Protein AF-A0A931XLV6-F1 (afdb_monomer)

Solvent-accessible surface area (backbone atoms only — not comparable to full-atom values): 16604 Å² total; per-residue (Å²): 135,82,82,56,75,66,56,58,51,46,54,52,47,52,53,34,36,77,68,68,76,43,51,72,67,56,51,44,59,81,35,62,89,50,27,84,67,47,49,64,52,50,54,52,61,70,66,61,71,79,78,89,77,72,76,57,68,69,59,52,51,53,50,50,51,56,52,54,46,62,72,68,65,62,75,71,79,83,81,68,81,83,74,81,75,63,81,85,74,69,66,95,71,78,82,64,82,80,68,51,71,69,56,51,50,53,50,50,50,52,47,54,44,60,71,60,50,54,54,58,57,55,12,69,73,40,47,66,90,41,84,43,24,61,56,36,53,52,55,51,52,50,56,47,68,69,34,86,46,40,50,48,31,17,52,49,23,48,52,49,20,54,52,22,49,55,42,24,54,50,18,58,77,66,72,32,46,68,30,20,16,52,19,23,45,49,19,36,48,24,48,52,52,17,50,56,22,42,54,50,15,52,76,69,71,46,87,47,67,70,54,48,56,48,48,47,56,46,40,63,62,46,49,59,54,48,52,56,46,48,78,70,40,49,84,79,14,35,62,32,36,49,52,23,48,52,48,44,52,58,48,42,53,53,50,50,50,52,54,51,52,51,53,51,52,56,55,57,69,72,64,67,77,89,79,84,77,86,87,76,85,86,87,78,90,79,88,79,136

Nearest PDB structures (foldseek):
  4tx5-assembly1_A  TM=2.238E-01  e=4.167E+00  Homo sapiens
  4tx5-assembly1_B  TM=2.198E-01  e=5.542E+00  Homo sapiens
  1few-assembly1_A  TM=2.293E-01  e=7.372E+00  Homo sapiens

Foldseek 3Di:
DDDDPLVVLLVVLLVCCVVVVDPNVVSLVVCVVCNVVSVVSNVVSNPDDPPPDDPDPVVVVVVVVVVVCVVVPPPPDPPPDPPPDDPVVPPDPPPDPPPDPVNVVVVVVVVVCVVVVVLQVVLLPDFPPDPSVVVVVVVLVVCLVPQPALLSNLVSLLVLLLSLLVSLVVCLVVVNLLSNLVSLLSSLVSLVSSVVSLVVCVVVVHPCPVSLVSLLVSLVVSLVSLVVSCVSHDPNNNVSSVSSNVSSVVSNVVSVVVVVVVVVVVVVVVPDDPPDDDDDDDDDDDDDD

Mean predicted aligned error: 19.1 Å

pLDDT: mean 76.73, std 17.19, range [38.97, 95.56]

Secondary structure (DSSP, 8-state):
-PPPHHHHHHHHHHHHHHTTSS-HHHHHHHTTTTHHHHHHHHHHHHH------PPPHHHHHHHHHHHHHHHTT------S------GGG-SSSTTS----HHHHHHHHHHHHHHHTSHHHHHHHHPPTTSTTHHHHHHHHHHHHHH--SHHHHHHHHHHHHHHHHHHHHHHHHTT-HHHHHHHHHHHHHHHHHHHHHHHHHHHTT---HHHHHHHHHHHHHHHHHHHHHHHH--HHHHHHHHHHHHHHHHHHHHHHHHHHHHHHHHHHHTT------------------

Radius of gyration: 30.46 Å; Cα contacts (8 Å, |Δi|>4): 208; chains: 1; bounding box: 61×69×124 Å

Structure (mmCIF, N/CA/C/O backbone):
data_AF-A0A931XLV6-F1
#
_entry.id   AF-A0A931XLV6-F1
#
loop_
_atom_site.group_PDB
_atom_site.id
_atom_site.type_symbol
_atom_site.label_atom_id
_atom_site.label_alt_id
_atom_site.label_comp_id
_atom_site.label_asym_id
_atom_site.label_entity_id
_atom_site.label_seq_id
_atom_site.pdbx_PDB_ins_code
_atom_site.Cartn_x
_atom_site.Cartn_y
_atom_site.Cartn_z
_atom_site.occupancy
_atom_site.B_iso_or_equiv
_atom_site.auth_seq_id
_atom_site.auth_comp_id
_atom_site.auth_asym_id
_atom_site.auth_atom_id
_atom_site.pdbx_PDB_model_num
ATOM 1 N N . MET A 1 1 ? -20.447 -7.575 -16.177 1.00 41.75 1 MET A N 1
ATOM 2 C CA . MET A 1 1 ? -20.203 -8.170 -17.508 1.00 41.75 1 MET A CA 1
ATOM 3 C C . MET A 1 1 ? -18.787 -8.722 -17.502 1.00 41.75 1 MET A C 1
ATOM 5 O O . MET A 1 1 ? -17.871 -7.953 -17.240 1.00 41.75 1 MET A O 1
ATOM 9 N N . GLY A 1 2 ? -18.614 -10.039 -17.637 1.00 57.88 2 GLY A N 1
ATOM 10 C CA . GLY A 1 2 ? -17.284 -10.659 -17.719 1.00 57.88 2 GLY A CA 1
ATOM 11 C C . GLY A 1 2 ? -16.648 -10.388 -19.082 1.00 57.88 2 GLY A C 1
ATOM 12 O O . GLY A 1 2 ? -17.379 -10.249 -20.061 1.00 57.88 2 GLY A O 1
ATOM 13 N N . ARG A 1 3 ? -15.314 -10.277 -19.142 1.00 68.94 3 ARG A N 1
ATOM 14 C CA . ARG A 1 3 ? -14.599 -10.225 -20.428 1.00 68.94 3 ARG A CA 1
ATOM 15 C C . ARG A 1 3 ? -14.773 -11.546 -21.163 1.00 68.94 3 ARG A C 1
ATOM 17 O O . ARG A 1 3 ? -14.779 -12.600 -20.523 1.00 68.94 3 ARG A O 1
ATOM 24 N N . SER A 1 4 ? -14.894 -11.477 -22.485 1.00 81.06 4 SER A N 1
ATOM 25 C CA . SER A 1 4 ? -14.901 -12.679 -23.309 1.00 81.06 4 SER A CA 1
ATOM 26 C C . SER A 1 4 ? -13.512 -13.333 -23.254 1.00 81.06 4 SER A C 1
ATOM 28 O O . SER A 1 4 ? -12.509 -12.613 -23.188 1.00 81.06 4 SER A O 1
ATOM 30 N N . PRO A 1 5 ? -13.404 -14.673 -23.288 1.00 85.94 5 PRO A N 1
ATOM 31 C CA . PRO A 1 5 ? -12.116 -15.364 -23.360 1.00 85.94 5 PRO A CA 1
ATOM 32 C C . PRO A 1 5 ? -11.203 -14.845 -24.486 1.00 85.94 5 PRO A C 1
ATOM 34 O O . PRO A 1 5 ? -9.987 -14.783 -24.312 1.00 85.94 5 PRO A O 1
ATOM 37 N N . ILE A 1 6 ? -11.787 -14.398 -25.606 1.00 87.88 6 ILE A N 1
ATOM 38 C CA . ILE A 1 6 ? -11.048 -13.846 -26.750 1.00 87.88 6 ILE A CA 1
ATOM 39 C C . ILE A 1 6 ? -10.373 -12.500 -26.437 1.00 87.88 6 ILE A C 1
ATOM 41 O O . ILE A 1 6 ? -9.271 -12.245 -26.918 1.00 87.88 6 ILE A O 1
ATOM 45 N N . ASP A 1 7 ? -10.982 -11.668 -25.584 1.00 86.25 7 ASP A N 1
ATOM 46 C CA . ASP A 1 7 ? -10.454 -10.345 -25.221 1.00 86.25 7 ASP A CA 1
ATOM 47 C C . ASP A 1 7 ? -9.181 -10.483 -24.378 1.00 86.25 7 ASP A C 1
ATOM 49 O O . ASP A 1 7 ? -8.206 -9.759 -24.570 1.00 86.25 7 ASP A O 1
ATOM 53 N N . VAL A 1 8 ? -9.175 -11.459 -23.463 1.00 87.88 8 VAL A N 1
ATOM 54 C CA . VAL A 1 8 ? -8.019 -11.762 -22.606 1.00 87.88 8 VAL A CA 1
ATOM 55 C C . VAL A 1 8 ? -6.845 -12.271 -23.447 1.00 87.88 8 VAL A C 1
ATOM 57 O O . VAL A 1 8 ? -5.710 -11.836 -23.252 1.00 87.88 8 VAL A O 1
ATOM 60 N N . LEU A 1 9 ? -7.122 -13.148 -24.418 1.00 91.00 9 LEU A N 1
ATOM 61 C CA . LEU A 1 9 ? -6.115 -13.660 -25.350 1.00 91.00 9 LEU A CA 1
ATOM 62 C C . LEU A 1 9 ? -5.554 -12.555 -26.255 1.00 91.00 9 LEU A C 1
ATOM 64 O O . LEU A 1 9 ? -4.342 -12.489 -26.471 1.00 91.00 9 LEU A O 1
ATOM 68 N N . LEU A 1 10 ? -6.412 -11.660 -26.753 1.00 92.81 10 LEU A N 1
ATOM 69 C CA . LEU A 1 10 ? -6.003 -10.517 -27.566 1.00 92.81 10 LEU A CA 1
ATOM 70 C C . LEU A 1 10 ? -5.067 -9.576 -26.797 1.00 92.81 10 LEU A C 1
ATOM 72 O O . LEU A 1 10 ? -4.002 -9.232 -27.316 1.00 92.81 10 LEU A O 1
ATOM 76 N N . ASP A 1 11 ? -5.430 -9.198 -25.568 1.00 90.06 11 ASP A N 1
ATOM 77 C CA . ASP A 1 11 ? -4.617 -8.326 -24.710 1.00 90.06 11 ASP A CA 1
ATOM 78 C C . ASP A 1 11 ? -3.217 -8.921 -24.483 1.00 90.06 11 ASP A C 1
ATOM 80 O O . ASP A 1 11 ? -2.200 -8.233 -24.635 1.00 90.06 11 ASP A O 1
ATOM 84 N N . GLN A 1 12 ? -3.154 -10.221 -24.182 1.00 90.75 12 GLN A N 1
ATOM 85 C CA . GLN A 1 12 ? -1.899 -10.929 -23.947 1.00 90.75 12 GLN A CA 1
ATOM 86 C C . GLN A 1 12 ? -1.039 -11.009 -25.220 1.00 90.75 12 GLN A C 1
ATOM 88 O O . GLN A 1 12 ? 0.146 -10.664 -25.185 1.00 90.75 12 GLN A O 1
ATOM 93 N N . CYS A 1 13 ? -1.637 -11.361 -26.366 1.00 93.50 13 CYS A N 1
ATOM 94 C CA . CYS A 1 13 ? -0.954 -11.374 -27.661 1.00 93.50 13 CYS A CA 1
ATOM 95 C C . CYS A 1 13 ? -0.363 -10.006 -28.026 1.00 93.50 13 CYS A C 1
ATOM 97 O O . CYS A 1 13 ? 0.788 -9.918 -28.457 1.00 93.50 13 CYS A O 1
ATOM 99 N N . VAL A 1 14 ? -1.131 -8.926 -27.857 1.00 92.31 14 VAL A N 1
ATOM 100 C CA . VAL A 1 14 ? -0.681 -7.564 -28.176 1.00 92.31 14 VAL A CA 1
ATOM 101 C C . VAL A 1 14 ? 0.477 -7.146 -27.270 1.00 92.31 14 VAL A C 1
ATOM 103 O O . VAL A 1 14 ? 1.456 -6.576 -27.760 1.00 92.31 14 VAL A O 1
ATOM 106 N N . ALA A 1 15 ? 0.392 -7.439 -25.969 1.00 88.94 15 ALA A N 1
ATOM 107 C CA . ALA A 1 15 ? 1.438 -7.110 -25.007 1.00 88.94 15 ALA A CA 1
ATOM 108 C C . ALA A 1 15 ? 2.755 -7.839 -25.312 1.00 88.94 15 ALA A C 1
ATOM 110 O O . ALA A 1 15 ? 3.818 -7.217 -25.304 1.00 88.94 15 ALA A O 1
ATOM 111 N N . ASP A 1 16 ? 2.697 -9.134 -25.622 1.00 91.31 16 ASP A N 1
ATOM 112 C CA . ASP A 1 16 ? 3.885 -9.932 -25.931 1.00 91.31 16 ASP A CA 1
ATOM 113 C C . ASP A 1 16 ? 4.541 -9.535 -27.255 1.00 91.31 16 ASP A C 1
ATOM 115 O O . ASP A 1 16 ? 5.771 -9.482 -27.333 1.00 91.31 16 ASP A O 1
ATOM 119 N N . VAL A 1 17 ? 3.742 -9.218 -28.281 1.00 92.19 17 VAL A N 1
ATOM 120 C CA . VAL A 1 17 ? 4.261 -8.758 -29.576 1.00 92.19 17 VAL A CA 1
ATOM 121 C C . VAL A 1 17 ? 4.912 -7.383 -29.450 1.00 92.19 17 VAL A C 1
ATOM 123 O O . VAL A 1 17 ? 6.020 -7.187 -29.945 1.00 92.19 17 VAL A O 1
ATOM 126 N N . LYS A 1 18 ? 4.284 -6.439 -28.737 1.00 85.81 18 LYS A N 1
ATOM 127 C CA . LYS A 1 18 ? 4.870 -5.107 -28.494 1.00 85.81 18 LYS A CA 1
ATOM 128 C C . LYS A 1 18 ? 6.137 -5.165 -27.639 1.00 85.81 18 LYS A C 1
ATOM 130 O O . LYS A 1 18 ? 7.021 -4.334 -27.820 1.00 85.81 18 LYS A O 1
ATOM 135 N N . ALA A 1 19 ? 6.237 -6.140 -26.738 1.00 87.56 19 ALA A N 1
ATOM 136 C CA . ALA A 1 19 ? 7.419 -6.366 -25.912 1.00 87.56 19 ALA A CA 1
ATOM 137 C C . ALA A 1 19 ? 8.512 -7.214 -26.594 1.00 87.56 19 ALA A C 1
ATOM 139 O O . ALA A 1 19 ? 9.535 -7.485 -25.971 1.00 87.56 19 ALA A O 1
ATOM 140 N N . GLY A 1 20 ? 8.300 -7.672 -27.835 1.00 89.31 20 GLY A N 1
ATOM 141 C CA . GLY A 1 20 ? 9.257 -8.509 -28.566 1.00 89.31 20 GLY A CA 1
ATOM 142 C C . GLY A 1 20 ? 9.415 -9.934 -28.021 1.00 89.31 20 GLY A C 1
ATOM 143 O O . GLY A 1 20 ? 10.332 -10.639 -28.430 1.00 89.31 20 GLY A O 1
ATOM 144 N N . ARG A 1 21 ? 8.533 -10.378 -27.115 1.00 93.19 21 ARG A N 1
ATOM 145 C CA . ARG A 1 21 ? 8.567 -11.729 -26.526 1.00 93.19 21 ARG A CA 1
ATOM 146 C C . ARG A 1 21 ? 8.061 -12.804 -27.484 1.00 93.19 21 ARG A C 1
ATOM 148 O O . ARG A 1 21 ? 8.449 -13.961 -27.361 1.00 93.19 21 ARG A O 1
ATOM 155 N N . ARG A 1 22 ? 7.189 -12.430 -28.425 1.00 92.44 22 ARG A N 1
ATOM 156 C CA . ARG A 1 22 ? 6.656 -13.317 -29.468 1.00 92.44 22 ARG A CA 1
ATOM 157 C C . ARG A 1 22 ? 6.301 -12.536 -30.726 1.00 92.44 22 ARG A C 1
ATOM 159 O O . ARG A 1 22 ? 6.106 -11.327 -30.690 1.00 92.44 22 ARG A O 1
ATOM 166 N N . THR A 1 23 ? 6.147 -13.236 -31.839 1.00 94.31 23 THR A N 1
ATOM 167 C CA . THR A 1 23 ? 5.606 -12.679 -33.084 1.00 94.31 23 THR A CA 1
ATOM 168 C C . THR A 1 23 ? 4.092 -12.881 -33.167 1.00 94.31 23 THR A C 1
ATOM 170 O O . THR A 1 23 ? 3.536 -13.807 -32.573 1.00 94.31 23 THR A O 1
ATOM 173 N N . ALA A 1 24 ? 3.404 -12.049 -33.955 1.00 90.75 24 ALA A N 1
ATOM 174 C CA . ALA A 1 24 ? 1.966 -12.215 -34.193 1.00 90.75 24 ALA A CA 1
ATOM 175 C C . ALA A 1 24 ? 1.637 -13.588 -34.813 1.00 90.75 24 ALA A C 1
ATOM 177 O O . ALA A 1 24 ? 0.617 -14.188 -34.487 1.00 90.75 24 ALA A O 1
ATOM 178 N N . ALA A 1 25 ? 2.529 -14.118 -35.658 1.00 91.25 25 ALA A N 1
ATOM 179 C CA . ALA A 1 25 ? 2.388 -15.446 -36.249 1.00 91.25 25 ALA A CA 1
ATOM 180 C C . ALA A 1 25 ? 2.478 -16.567 -35.201 1.00 91.25 25 ALA A C 1
ATOM 182 O O . ALA A 1 25 ? 1.683 -17.501 -35.261 1.00 91.25 25 ALA A O 1
ATOM 183 N N . GLN A 1 26 ? 3.389 -16.446 -34.228 1.00 92.12 26 GLN A N 1
ATOM 184 C CA . GLN A 1 26 ? 3.475 -17.375 -33.096 1.00 92.12 26 GLN A CA 1
ATOM 185 C C . GLN A 1 26 ? 2.205 -17.312 -32.239 1.00 92.12 26 GLN A C 1
ATOM 187 O O . GLN A 1 26 ? 1.640 -18.352 -31.930 1.00 92.12 26 GLN A O 1
ATOM 192 N N . CYS A 1 27 ? 1.666 -16.114 -31.970 1.00 92.06 27 CYS A N 1
ATOM 193 C CA . CYS A 1 27 ? 0.398 -15.988 -31.237 1.00 92.06 27 CYS A CA 1
ATOM 194 C C . CYS A 1 27 ? -0.769 -16.724 -31.898 1.00 92.06 27 CYS A C 1
ATOM 196 O O . CYS A 1 27 ? -1.543 -17.409 -31.239 1.00 92.06 27 CYS A O 1
ATOM 198 N N . LEU A 1 28 ? -0.869 -16.619 -33.221 1.00 93.12 28 LEU A N 1
ATOM 199 C CA . LEU A 1 28 ? -1.918 -17.278 -33.994 1.00 93.12 28 LEU A CA 1
ATOM 200 C C . LEU A 1 28 ? -1.674 -18.778 -34.208 1.00 93.12 28 LEU A C 1
ATOM 202 O O . LEU A 1 28 ? -2.587 -19.478 -34.649 1.00 93.12 28 LEU A O 1
ATOM 206 N N . ALA A 1 29 ? -0.451 -19.264 -33.993 1.00 92.38 29 ALA A N 1
ATOM 207 C CA . ALA A 1 29 ? -0.125 -20.686 -34.054 1.00 92.38 29 ALA A CA 1
ATOM 208 C C . ALA A 1 29 ? -0.477 -21.391 -32.736 1.00 92.38 29 ALA A C 1
ATOM 210 O O . ALA A 1 29 ? -1.055 -22.473 -32.773 1.00 92.38 29 ALA A O 1
ATOM 211 N N . ASP A 1 30 ? -0.207 -20.740 -31.602 1.00 90.31 30 ASP A N 1
ATOM 212 C CA . ASP A 1 30 ? -0.476 -21.278 -30.261 1.00 90.31 30 ASP A CA 1
ATOM 213 C C . ASP A 1 30 ? -1.979 -21.325 -29.924 1.00 90.31 30 ASP A C 1
ATOM 215 O O . ASP A 1 30 ? -2.405 -22.092 -29.065 1.00 90.31 30 ASP A O 1
ATOM 219 N N . HIS A 1 31 ? -2.789 -20.522 -30.622 1.00 89.94 31 HIS A N 1
ATOM 220 C CA . HIS A 1 31 ? -4.242 -20.420 -30.445 1.00 89.94 31 HIS A CA 1
ATOM 221 C C . HIS A 1 31 ? -4.975 -20.734 -31.757 1.00 89.94 31 HIS A C 1
ATOM 223 O O . HIS A 1 31 ? -5.644 -19.881 -32.347 1.00 89.94 31 HIS A O 1
ATOM 229 N N . ALA A 1 32 ? -4.782 -21.956 -32.265 1.00 86.44 32 ALA A N 1
ATOM 230 C CA . ALA A 1 32 ? -5.331 -22.396 -33.550 1.00 86.44 32 ALA A CA 1
ATOM 231 C C . ALA A 1 32 ? -6.873 -22.415 -33.579 1.00 86.44 32 A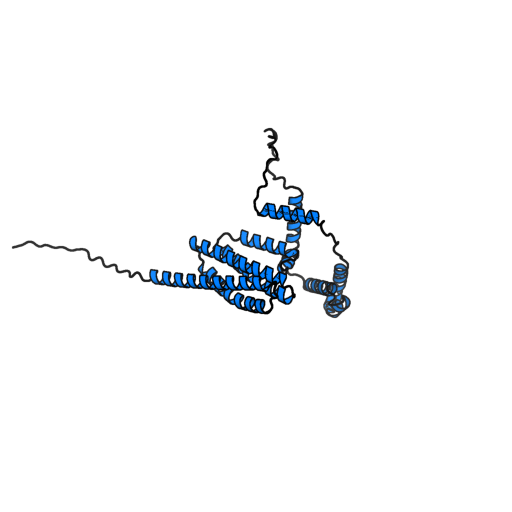LA A C 1
ATOM 233 O O . ALA A 1 32 ? -7.470 -22.128 -34.616 1.00 86.44 32 ALA A O 1
ATOM 234 N N . ASP A 1 33 ? -7.497 -22.704 -32.439 1.00 87.31 33 ASP A N 1
ATOM 235 C CA . ASP A 1 33 ? -8.942 -22.702 -32.195 1.00 87.31 33 ASP A CA 1
ATOM 236 C C . 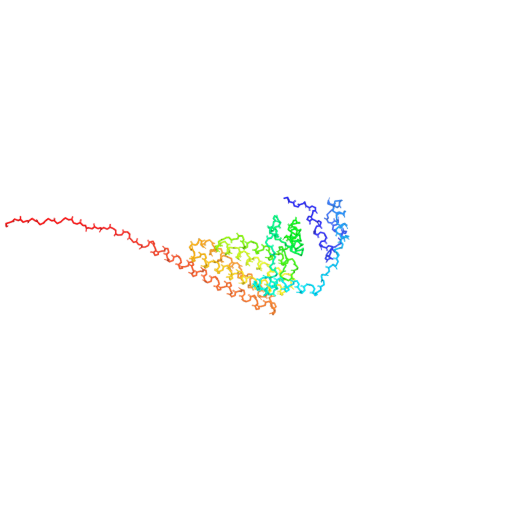ASP A 1 33 ? -9.554 -21.294 -32.262 1.00 87.31 33 ASP A C 1
ATOM 238 O O . ASP A 1 33 ? -10.623 -21.106 -32.838 1.00 87.31 33 ASP A O 1
ATOM 242 N N . ALA A 1 34 ? -8.841 -20.288 -31.754 1.00 89.06 34 ALA A N 1
ATOM 243 C CA . ALA A 1 34 ? -9.273 -18.890 -31.757 1.00 89.06 34 ALA A CA 1
ATOM 244 C C . ALA A 1 34 ? -8.778 -18.091 -32.978 1.00 89.06 34 ALA A C 1
ATOM 24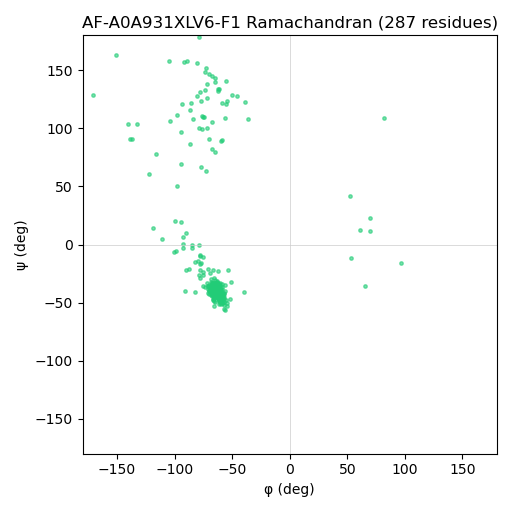6 O O . ALA A 1 34 ? -9.114 -16.918 -33.138 1.00 89.06 34 ALA A O 1
ATOM 247 N N . ARG A 1 35 ? -7.976 -18.695 -33.863 1.00 89.12 35 ARG A N 1
ATOM 248 C CA . ARG A 1 35 ? -7.234 -18.004 -34.933 1.00 89.12 35 ARG A CA 1
ATOM 249 C C . ARG A 1 35 ? -8.105 -17.167 -35.873 1.00 89.12 35 ARG A C 1
ATOM 251 O O . ARG A 1 35 ? -7.681 -16.086 -36.286 1.00 89.12 35 ARG A O 1
ATOM 258 N N . ALA A 1 36 ? -9.287 -17.670 -36.233 1.00 88.69 36 ALA A N 1
ATOM 259 C CA . ALA A 1 36 ? -10.194 -17.003 -37.170 1.00 88.69 36 ALA A CA 1
ATOM 260 C C . ALA A 1 36 ? -10.759 -15.688 -36.604 1.00 88.69 36 ALA A C 1
ATOM 262 O O . ALA A 1 36 ? -10.931 -14.723 -37.346 1.00 88.69 36 ALA A O 1
ATOM 263 N N . GLU A 1 37 ? -10.986 -15.640 -35.291 1.00 90.44 37 GLU A N 1
ATOM 264 C CA . GLU A 1 37 ? -11.524 -14.477 -34.581 1.00 90.44 37 GLU A CA 1
ATOM 265 C C . GLU A 1 37 ? -10.403 -13.556 -34.067 1.00 90.44 37 GLU A C 1
ATOM 267 O O . GLU A 1 37 ? -10.460 -12.335 -34.217 1.00 90.44 37 GLU A O 1
ATOM 272 N N . LEU A 1 38 ? -9.315 -14.138 -33.554 1.00 91.31 38 LEU A N 1
ATOM 273 C CA . LEU A 1 38 ? -8.161 -13.425 -33.005 1.00 91.31 38 LEU A CA 1
ATOM 274 C C . LEU A 1 38 ? -7.332 -12.712 -34.084 1.00 91.31 38 LEU A C 1
ATOM 276 O O . LEU A 1 38 ? -6.797 -11.631 -33.846 1.00 91.31 38 LEU A O 1
ATOM 280 N N . GLY A 1 39 ? -7.217 -13.298 -35.279 1.00 91.44 39 GLY A N 1
ATOM 281 C CA . GLY A 1 39 ? -6.389 -12.782 -36.374 1.00 91.44 39 GLY A CA 1
ATOM 282 C C . GLY A 1 39 ? -6.731 -11.348 -36.802 1.00 91.44 39 GLY A C 1
ATOM 283 O O . GLY A 1 39 ? -5.839 -10.490 -36.792 1.00 91.44 39 GLY A O 1
ATOM 284 N N . PRO A 1 40 ? -7.993 -11.054 -37.168 1.00 92.00 40 PRO A N 1
ATOM 285 C CA . PRO A 1 40 ? -8.422 -9.702 -37.525 1.00 92.00 40 PRO A CA 1
ATOM 286 C C . PRO A 1 40 ? -8.213 -8.690 -36.390 1.00 92.00 40 PRO A C 1
ATOM 288 O O . PRO A 1 40 ? -7.688 -7.601 -36.628 1.00 92.00 40 PRO A O 1
ATOM 291 N N . LEU A 1 41 ? -8.556 -9.068 -35.153 1.00 90.62 41 LEU A N 1
ATOM 292 C CA . LEU A 1 41 ? -8.444 -8.203 -33.976 1.00 90.62 41 LEU A CA 1
ATOM 293 C C . LEU A 1 41 ? -6.986 -7.857 -33.653 1.00 90.62 41 LEU A C 1
ATOM 295 O O . LEU A 1 41 ? -6.653 -6.687 -33.454 1.00 90.62 41 LEU A O 1
ATOM 299 N N . LEU A 1 42 ? -6.096 -8.852 -33.680 1.00 91.69 42 LEU A N 1
ATOM 300 C CA . LEU A 1 42 ? -4.667 -8.669 -33.427 1.00 91.69 42 LEU A CA 1
ATOM 301 C C . LEU A 1 42 ? -4.029 -7.745 -34.470 1.00 91.69 42 LEU A C 1
ATOM 303 O O . LEU A 1 42 ? -3.218 -6.884 -34.128 1.00 91.69 42 LEU A O 1
ATOM 307 N N . ARG A 1 43 ? -4.427 -7.873 -35.742 1.00 90.25 43 ARG A N 1
ATOM 308 C CA . ARG A 1 43 ? -3.927 -7.014 -36.824 1.00 90.25 43 ARG A CA 1
ATOM 309 C C . ARG A 1 43 ? -4.326 -5.551 -36.621 1.00 90.25 43 ARG A C 1
ATOM 311 O O . ARG A 1 43 ? -3.486 -4.672 -36.795 1.00 90.25 43 ARG A O 1
ATOM 318 N N . ILE A 1 44 ? -5.577 -5.294 -36.233 1.00 89.06 44 ILE A N 1
ATOM 319 C CA . ILE A 1 44 ? -6.067 -3.939 -35.942 1.00 89.06 44 ILE A CA 1
ATOM 320 C C . ILE A 1 44 ? -5.336 -3.370 -34.722 1.00 89.06 44 ILE A C 1
ATOM 322 O O . ILE A 1 44 ? -4.785 -2.274 -34.793 1.00 89.06 44 ILE A O 1
ATOM 326 N N . ALA A 1 45 ? -5.261 -4.126 -33.627 1.00 87.12 45 ALA A N 1
ATOM 327 C CA . ALA A 1 45 ? -4.648 -3.670 -32.381 1.00 87.12 45 ALA A CA 1
ATOM 328 C C . ALA A 1 45 ? -3.147 -3.345 -32.517 1.00 87.12 45 ALA A C 1
ATOM 330 O O . ALA A 1 45 ? -2.647 -2.428 -31.859 1.00 87.12 45 ALA A O 1
ATOM 331 N N . LEU A 1 46 ? -2.424 -4.066 -33.381 1.00 88.25 46 LEU A N 1
ATOM 332 C CA . LEU A 1 46 ? -1.018 -3.787 -33.690 1.00 88.25 46 LEU A CA 1
ATOM 333 C C . LEU A 1 46 ? -0.833 -2.621 -34.672 1.00 88.25 46 LEU A C 1
ATOM 335 O O . LEU A 1 46 ? 0.205 -1.966 -34.633 1.00 88.25 46 LEU A O 1
ATOM 339 N N . ALA A 1 47 ? -1.823 -2.338 -35.523 1.00 85.38 47 ALA A N 1
ATOM 340 C CA . ALA A 1 47 ? -1.790 -1.207 -36.452 1.00 85.38 47 ALA A CA 1
ATOM 341 C C . ALA A 1 47 ? -2.097 0.141 -35.772 1.00 85.38 47 ALA A C 1
ATOM 343 O O . ALA A 1 47 ? -1.714 1.193 -36.285 1.00 85.38 47 ALA A O 1
ATOM 344 N N . VAL A 1 48 ? -2.765 0.129 -34.613 1.00 81.06 48 VAL A N 1
ATOM 345 C CA . VAL A 1 48 ? -3.023 1.341 -33.828 1.00 81.06 48 VAL A CA 1
ATOM 346 C C . VAL A 1 48 ? -1.745 1.769 -33.104 1.00 81.06 48 VAL A C 1
ATOM 348 O O . VAL A 1 48 ? -1.396 1.262 -32.034 1.00 81.06 48 VAL A O 1
ATOM 351 N N . VAL A 1 49 ? -1.055 2.748 -33.686 1.00 71.00 49 VAL A N 1
ATOM 352 C CA . VAL A 1 49 ? 0.024 3.484 -33.023 1.00 71.00 49 VAL A CA 1
ATOM 353 C C . VAL A 1 49 ? -0.611 4.641 -32.247 1.00 71.00 49 VAL A C 1
ATOM 355 O O . VAL A 1 49 ? -1.206 5.523 -32.873 1.00 71.00 49 VAL A O 1
ATOM 358 N N . PRO A 1 50 ? -0.533 4.671 -30.902 1.00 65.81 50 PRO A N 1
ATOM 359 C CA . PRO A 1 50 ? -1.008 5.828 -30.161 1.00 65.81 50 PRO A CA 1
ATOM 360 C C . PRO A 1 50 ? -0.173 7.044 -30.580 1.00 65.81 50 PRO A C 1
ATOM 362 O O . PRO A 1 50 ? 1.056 6.941 -30.664 1.00 65.81 50 PRO A O 1
ATOM 365 N N . PRO A 1 51 ? -0.802 8.195 -30.865 1.00 61.84 51 PRO A N 1
ATOM 366 C CA . PRO A 1 51 ? -0.055 9.369 -31.270 1.00 61.84 51 PRO A CA 1
ATOM 367 C C . PRO A 1 51 ? 0.878 9.771 -30.123 1.00 61.84 51 PRO A C 1
ATOM 369 O O . PRO A 1 51 ? 0.460 9.843 -28.965 1.00 61.84 51 PRO A O 1
ATOM 372 N N . ALA A 1 52 ? 2.148 10.025 -30.442 1.00 57.88 52 ALA A N 1
ATOM 373 C CA . ALA A 1 52 ? 3.161 10.461 -29.486 1.00 57.88 52 ALA A CA 1
ATOM 374 C C . ALA A 1 52 ? 2.927 11.927 -29.078 1.00 57.88 52 ALA A C 1
ATOM 376 O O . ALA A 1 52 ? 3.727 12.817 -29.355 1.00 57.88 52 ALA A O 1
ATOM 377 N N . VAL A 1 53 ? 1.789 12.202 -28.444 1.00 69.25 53 VAL A N 1
ATOM 378 C CA . VAL A 1 53 ? 1.455 13.523 -27.915 1.00 69.25 53 VAL A CA 1
ATOM 379 C C . VAL A 1 53 ? 2.042 13.618 -26.514 1.00 69.25 53 VAL A C 1
ATOM 381 O O . VAL A 1 53 ? 1.392 13.316 -25.515 1.00 69.25 53 VAL A O 1
ATOM 384 N N . ALA A 1 54 ? 3.307 14.024 -26.439 1.00 65.50 54 ALA A N 1
ATOM 385 C CA . ALA A 1 54 ? 3.906 14.430 -25.178 1.00 65.50 54 ALA A CA 1
ATOM 386 C C . ALA A 1 54 ? 3.488 15.881 -24.867 1.00 65.50 54 ALA A C 1
ATOM 388 O O . ALA A 1 54 ? 3.638 16.759 -25.721 1.00 65.50 54 ALA A O 1
ATOM 389 N N . PRO A 1 55 ? 2.952 16.174 -23.669 1.00 69.12 55 PRO A N 1
ATOM 390 C CA . PRO A 1 55 ? 2.641 17.545 -23.290 1.00 69.12 55 PRO A CA 1
ATOM 391 C C . PRO A 1 55 ? 3.923 18.376 -23.185 1.00 69.12 55 PRO A C 1
ATOM 393 O O . PRO A 1 55 ? 4.928 17.907 -22.650 1.00 69.12 55 PRO A O 1
ATOM 396 N N . ASP A 1 56 ? 3.850 19.624 -23.653 1.00 84.12 56 ASP A N 1
ATOM 397 C CA . ASP A 1 56 ? 4.918 20.619 -23.529 1.00 84.12 56 ASP A CA 1
ATOM 398 C C . ASP A 1 56 ? 5.485 20.640 -22.090 1.00 84.12 56 ASP A C 1
ATOM 400 O O . ASP A 1 56 ? 4.707 20.750 -21.129 1.00 84.12 56 ASP A O 1
ATOM 404 N N . PRO A 1 57 ? 6.814 20.519 -21.908 1.00 78.81 57 PRO A N 1
ATOM 405 C CA . PRO A 1 57 ? 7.420 20.342 -20.588 1.00 78.81 57 PRO A CA 1
ATOM 406 C C . PRO A 1 57 ? 7.140 21.526 -19.654 1.00 78.81 57 PRO A C 1
ATOM 408 O O . PRO A 1 57 ? 6.871 21.334 -18.466 1.00 78.81 57 PRO A O 1
ATOM 411 N N . THR A 1 58 ? 7.095 22.743 -20.194 1.00 83.56 58 THR A N 1
ATOM 412 C CA . THR A 1 58 ? 6.741 23.972 -19.474 1.00 83.56 58 THR A CA 1
ATOM 413 C C . THR A 1 58 ? 5.289 23.967 -19.002 1.00 83.56 58 THR A C 1
ATOM 415 O O . THR A 1 58 ? 5.005 24.314 -17.852 1.00 83.56 58 THR A O 1
ATOM 418 N N . ARG A 1 59 ? 4.347 23.516 -19.841 1.00 77.31 59 ARG A N 1
ATOM 419 C CA . ARG A 1 59 ? 2.938 23.354 -19.436 1.00 77.31 59 ARG A CA 1
ATOM 420 C C . ARG A 1 59 ? 2.770 22.265 -18.384 1.00 77.31 59 ARG A C 1
ATOM 422 O O . ARG A 1 59 ? 2.018 22.470 -17.433 1.00 77.31 59 ARG A O 1
ATOM 429 N N . LYS A 1 60 ? 3.489 21.144 -18.506 1.00 83.31 60 LYS A N 1
ATOM 430 C CA . LYS A 1 60 ? 3.482 20.060 -17.510 1.00 83.31 60 LYS A CA 1
ATOM 431 C C . LYS A 1 60 ? 3.988 20.551 -16.151 1.00 83.31 60 LYS A C 1
ATOM 433 O O . LYS A 1 60 ? 3.364 20.262 -15.132 1.00 83.31 60 LYS A O 1
ATOM 438 N N . ALA A 1 61 ? 5.072 21.326 -16.132 1.00 80.31 61 ALA A N 1
ATOM 439 C CA . ALA A 1 61 ? 5.605 21.929 -14.913 1.00 80.31 61 ALA A CA 1
ATOM 440 C C . ALA A 1 61 ? 4.613 22.920 -14.280 1.00 80.31 61 ALA A C 1
ATOM 442 O O . ALA A 1 61 ? 4.334 22.834 -13.085 1.00 80.31 61 ALA A O 1
ATOM 443 N N . ARG A 1 62 ? 4.003 23.802 -15.086 1.00 85.38 62 ARG A N 1
ATOM 444 C CA . ARG A 1 62 ? 2.998 24.765 -14.605 1.00 85.38 62 ARG A CA 1
ATOM 445 C C . ARG A 1 62 ? 1.749 24.074 -14.049 1.00 85.38 62 ARG A C 1
ATOM 447 O O . ARG A 1 62 ? 1.241 24.491 -13.014 1.00 85.38 62 ARG A O 1
ATOM 454 N N . ALA A 1 63 ? 1.278 23.011 -14.701 1.00 77.19 63 ALA A N 1
ATOM 455 C CA . ALA A 1 63 ? 0.139 22.225 -14.230 1.00 77.19 63 ALA A CA 1
ATOM 456 C C . ALA A 1 63 ? 0.445 21.499 -12.911 1.00 77.19 63 ALA A C 1
ATOM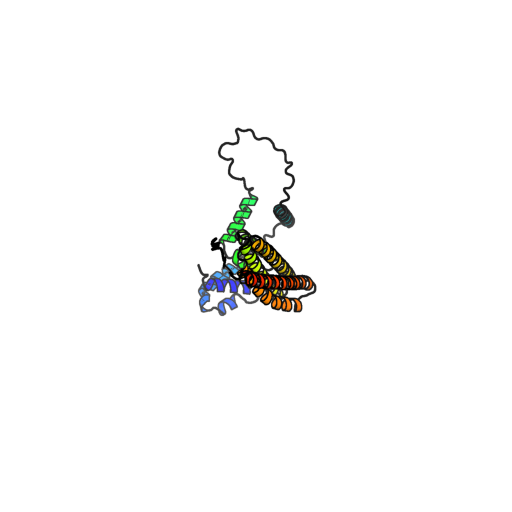 458 O O . ALA A 1 63 ? -0.384 21.510 -12.005 1.00 77.19 63 ALA A O 1
ATOM 459 N N . ARG A 1 64 ? 1.653 20.930 -12.770 1.00 84.81 64 ARG A N 1
ATOM 460 C CA . ARG A 1 64 ? 2.118 20.327 -11.509 1.00 84.81 64 ARG A CA 1
ATOM 461 C C . ARG A 1 64 ? 2.148 21.346 -10.374 1.00 84.81 64 ARG A C 1
ATOM 463 O O . ARG A 1 64 ? 1.625 21.062 -9.304 1.00 84.81 64 ARG A O 1
ATOM 470 N N . TYR A 1 65 ? 2.701 22.532 -10.623 1.00 81.50 65 TYR A N 1
ATOM 471 C CA . TYR A 1 65 ? 2.743 23.599 -9.625 1.00 81.50 65 TYR A CA 1
ATOM 472 C C . TYR A 1 65 ? 1.335 24.046 -9.207 1.00 81.50 65 TYR A C 1
ATOM 474 O O . TYR A 1 65 ? 1.034 24.098 -8.019 1.00 81.50 65 TYR A O 1
ATOM 482 N N . ALA A 1 66 ? 0.447 24.293 -10.176 1.00 79.62 66 ALA A N 1
ATOM 483 C CA . ALA A 1 66 ? -0.936 24.685 -9.907 1.00 79.62 66 ALA A CA 1
ATOM 484 C C . ALA A 1 66 ? -1.711 23.623 -9.107 1.00 79.62 66 ALA A C 1
ATOM 486 O O . ALA A 1 66 ? -2.490 23.965 -8.222 1.00 79.62 66 ALA A O 1
ATOM 487 N N . PHE A 1 67 ? -1.479 22.341 -9.393 1.00 80.81 67 PHE A N 1
ATOM 488 C CA . PHE A 1 67 ? -2.091 21.234 -8.664 1.00 80.81 67 PHE A CA 1
ATOM 489 C C . PHE A 1 67 ? -1.601 21.159 -7.211 1.00 80.81 67 PHE A C 1
ATOM 491 O O . PHE A 1 67 ? -2.417 21.087 -6.298 1.00 80.81 67 PHE A O 1
ATOM 498 N N . VAL A 1 68 ? -0.285 21.243 -6.982 1.00 79.19 68 VAL A N 1
ATOM 499 C CA . VAL A 1 68 ? 0.295 21.230 -5.626 1.00 79.19 68 VAL A CA 1
ATOM 500 C C . VAL A 1 68 ? -0.168 22.441 -4.810 1.00 79.19 68 VAL A C 1
ATOM 502 O O . VAL A 1 68 ? -0.558 22.285 -3.656 1.00 79.19 68 VAL A O 1
ATOM 505 N N . ALA A 1 69 ? -0.214 23.629 -5.419 1.00 71.19 69 ALA A N 1
ATOM 506 C CA . ALA A 1 69 ? -0.722 24.837 -4.769 1.00 71.19 69 ALA A CA 1
ATOM 507 C C . ALA A 1 69 ? -2.195 24.694 -4.341 1.00 71.19 69 ALA A C 1
ATOM 509 O O . ALA A 1 69 ? -2.572 25.124 -3.254 1.00 71.19 69 ALA A O 1
ATOM 510 N N . ALA A 1 70 ? -3.022 24.036 -5.161 1.00 69.81 70 ALA A N 1
ATOM 511 C CA . ALA A 1 70 ? -4.414 23.756 -4.817 1.00 69.81 70 ALA A CA 1
ATOM 512 C C . ALA A 1 70 ? -4.557 22.744 -3.663 1.00 69.81 70 ALA A C 1
ATOM 514 O O . ALA A 1 70 ? -5.489 22.866 -2.870 1.00 69.81 70 ALA A O 1
ATOM 515 N N . LEU A 1 71 ? -3.638 21.776 -3.540 1.00 69.19 71 LEU A N 1
ATOM 516 C CA . LEU A 1 71 ? -3.638 20.793 -2.447 1.00 69.19 71 LEU A CA 1
ATOM 517 C C . LEU A 1 71 ? -3.256 21.402 -1.096 1.00 69.19 71 LEU A C 1
ATOM 519 O O . LEU A 1 71 ? -3.800 20.996 -0.074 1.00 69.19 71 LEU A O 1
ATOM 523 N N . HIS A 1 72 ? -2.341 22.372 -1.076 1.00 71.56 72 HIS A N 1
ATOM 524 C CA . HIS A 1 72 ? -1.871 22.983 0.172 1.00 71.56 72 HIS A CA 1
ATOM 525 C C . HIS A 1 72 ? -2.841 24.022 0.748 1.00 71.56 72 HIS A C 1
ATOM 527 O O . HIS A 1 72 ? -2.566 24.595 1.798 1.00 71.56 72 HIS A O 1
ATOM 533 N N . GLY A 1 73 ? -3.979 24.276 0.091 1.00 54.12 73 GLY A N 1
ATOM 534 C CA . GLY A 1 73 ? -4.985 25.208 0.598 1.00 54.12 73 GLY A CA 1
ATOM 535 C C . GLY A 1 73 ? -4.473 26.642 0.761 1.00 54.12 73 GLY A C 1
ATOM 536 O O . GLY A 1 73 ? -5.168 27.466 1.362 1.00 54.12 73 GLY A O 1
ATOM 537 N N . GLU A 1 74 ? -3.298 26.969 0.213 1.00 45.44 74 GLU A N 1
ATOM 538 C CA . GLU A 1 74 ? -2.816 28.338 0.134 1.00 45.44 74 GLU A CA 1
ATOM 539 C C . GLU A 1 74 ? -3.682 29.061 -0.891 1.00 45.44 74 GLU A C 1
ATOM 541 O O . GLU A 1 74 ? -3.442 29.054 -2.100 1.00 45.44 74 GLU A O 1
ATOM 546 N N . LYS A 1 75 ? -4.758 29.666 -0.384 1.00 44.91 75 LYS A N 1
ATOM 547 C CA . LYS A 1 75 ? -5.534 30.675 -1.093 1.00 44.91 75 LYS A CA 1
ATOM 548 C C . LYS A 1 75 ? -4.586 31.819 -1.407 1.00 44.91 75 LYS A C 1
ATOM 550 O O . LYS A 1 75 ? -4.411 32.737 -0.608 1.00 44.91 75 LYS A O 1
ATOM 555 N N . TRP A 1 76 ? -3.941 31.725 -2.563 1.00 38.97 76 TRP A N 1
ATOM 556 C CA . TRP A 1 76 ? -3.084 32.775 -3.066 1.00 38.97 76 TRP A CA 1
ATOM 557 C C . TRP A 1 76 ? -3.905 34.063 -3.107 1.00 38.97 76 TRP A C 1
ATOM 559 O O . TRP A 1 76 ? -4.996 34.090 -3.680 1.00 38.97 76 TRP A O 1
ATOM 569 N N . GLY A 1 77 ? -3.392 35.081 -2.412 1.00 44.50 77 GLY A N 1
ATOM 570 C CA . GLY A 1 77 ? -4.031 36.360 -2.147 1.00 44.50 77 GLY A CA 1
ATOM 571 C C . GLY A 1 77 ? -4.870 36.868 -3.309 1.00 44.50 77 GLY A C 1
ATOM 572 O O . GLY A 1 77 ? -4.373 37.343 -4.328 1.00 44.50 77 GLY A O 1
ATOM 573 N N . GLU A 1 78 ? -6.176 36.810 -3.101 1.00 45.72 78 GLU A N 1
ATOM 574 C CA . GLU A 1 78 ? -7.182 37.394 -3.963 1.00 45.72 78 GLU A CA 1
ATOM 575 C C . GLU A 1 78 ? -7.229 38.909 -3.708 1.00 45.72 78 GLU A C 1
ATOM 577 O O . GLU A 1 78 ? -8.198 39.461 -3.200 1.00 45.72 78 GLU A O 1
ATOM 582 N N . THR A 1 79 ? -6.152 39.613 -4.063 1.00 44.81 79 THR A N 1
ATOM 583 C CA . THR A 1 79 ? -6.153 41.070 -4.249 1.00 44.81 79 THR A CA 1
ATOM 584 C C . THR A 1 79 ? -6.300 41.393 -5.733 1.00 44.81 79 THR A C 1
ATOM 586 O O . THR A 1 79 ? -5.566 42.188 -6.313 1.00 44.81 79 THR A O 1
ATOM 589 N N . ARG A 1 80 ? -7.304 40.793 -6.382 1.00 44.47 80 ARG A N 1
ATOM 590 C CA . ARG A 1 80 ? -7.794 41.278 -7.676 1.00 44.47 80 ARG A CA 1
ATOM 591 C C . ARG A 1 80 ? -9.105 42.008 -7.420 1.00 44.47 80 ARG A C 1
ATOM 593 O O . ARG A 1 80 ? -10.108 41.400 -7.066 1.00 44.47 80 ARG A O 1
ATOM 600 N N . GLY A 1 81 ? -9.040 43.337 -7.511 1.00 46.84 81 GLY A N 1
ATOM 601 C CA . GLY A 1 81 ? -10.067 44.277 -7.067 1.00 46.84 81 GLY A CA 1
ATOM 602 C C . GLY A 1 81 ? -11.504 43.824 -7.329 1.00 46.84 81 GLY A C 1
ATOM 603 O O . GLY A 1 81 ? -1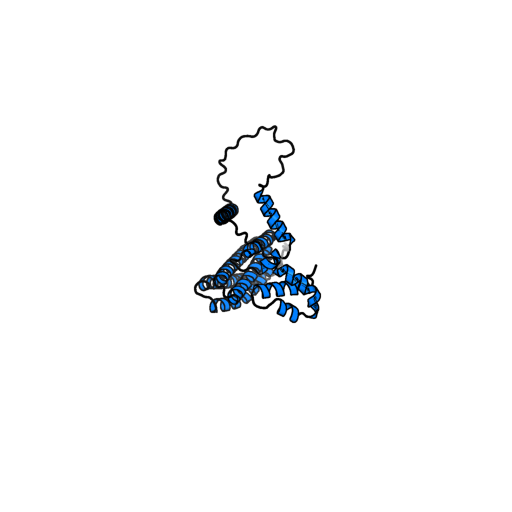1.911 43.604 -8.471 1.00 46.84 81 GLY A O 1
ATOM 604 N N . LYS A 1 82 ? -12.288 43.754 -6.247 1.00 43.56 82 LYS A N 1
ATOM 605 C CA . LYS A 1 82 ? -13.750 43.660 -6.284 1.00 43.56 82 LYS A CA 1
ATOM 606 C C . LYS A 1 82 ? -14.310 44.884 -7.015 1.00 43.56 82 LYS A C 1
ATOM 608 O O . LYS A 1 82 ? -14.647 45.889 -6.395 1.00 43.56 82 LYS A O 1
ATOM 613 N N . LYS A 1 83 ? -14.468 44.801 -8.338 1.00 49.94 83 LYS A N 1
ATOM 614 C CA . LYS A 1 83 ? -15.434 45.651 -9.042 1.00 49.94 83 LYS A CA 1
ATOM 615 C C . LYS A 1 83 ? -16.822 45.195 -8.602 1.00 49.94 83 LYS A C 1
ATOM 617 O O . LYS A 1 83 ? -17.278 44.114 -8.971 1.00 49.94 83 LYS A O 1
ATOM 622 N N . ARG A 1 84 ? -17.455 46.005 -7.751 1.00 50.41 84 ARG A N 1
ATOM 623 C CA . ARG A 1 84 ? -18.832 45.820 -7.279 1.00 50.41 84 ARG A CA 1
ATOM 624 C C . ARG A 1 84 ? -19.739 45.747 -8.514 1.00 50.41 84 ARG A C 1
ATOM 626 O O . ARG A 1 84 ? -19.899 46.744 -9.212 1.00 50.41 84 ARG A O 1
ATOM 633 N N . ARG A 1 85 ? -20.273 44.560 -8.830 1.00 57.69 85 ARG A N 1
ATOM 634 C CA . ARG A 1 85 ? -21.309 44.421 -9.866 1.00 57.69 85 ARG A CA 1
ATOM 635 C C . ARG A 1 85 ? -22.610 45.012 -9.317 1.00 57.69 85 ARG A C 1
ATOM 637 O O . ARG A 1 85 ? -22.910 44.794 -8.143 1.00 57.69 85 ARG A O 1
ATOM 644 N N . PRO A 1 86 ? -23.361 45.764 -10.127 1.00 54.31 86 PRO A N 1
ATOM 645 C CA . PRO A 1 86 ? -24.596 46.371 -9.672 1.00 54.31 86 PRO A CA 1
ATOM 646 C C . PRO A 1 86 ? -25.680 45.305 -9.445 1.00 54.31 86 PRO A C 1
ATOM 648 O O . PRO A 1 86 ? -25.742 44.289 -10.140 1.00 54.31 86 PRO A O 1
ATOM 651 N N . TRP A 1 87 ? -26.526 45.567 -8.453 1.00 53.78 87 TRP A N 1
ATOM 652 C CA . TRP A 1 87 ? -27.578 44.697 -7.912 1.00 53.78 87 TRP A CA 1
ATOM 653 C C . TRP A 1 87 ? -28.582 44.138 -8.939 1.00 53.78 87 TRP A C 1
ATOM 655 O O . TRP A 1 87 ? -29.160 43.080 -8.721 1.00 53.78 87 TRP A O 1
ATOM 665 N N . TRP A 1 88 ? -28.741 44.782 -10.097 1.00 58.66 88 TRP A N 1
ATOM 666 C CA . TRP A 1 88 ? -29.641 44.324 -11.162 1.00 58.66 88 TRP A CA 1
ATOM 667 C C . TRP A 1 88 ? -29.108 43.117 -11.958 1.00 58.66 88 TRP A C 1
ATOM 669 O O . TRP A 1 88 ? -29.855 42.495 -12.705 1.00 58.66 88 TRP A O 1
ATOM 679 N N . ALA A 1 89 ? -27.835 42.733 -11.790 1.00 57.09 89 ALA A N 1
ATOM 680 C CA . ALA A 1 89 ? -27.231 41.589 -12.484 1.00 57.09 89 ALA A CA 1
ATOM 681 C C . ALA A 1 89 ? -27.364 40.243 -11.731 1.00 57.09 89 ALA A C 1
ATOM 683 O O . ALA A 1 89 ? -26.719 39.263 -12.115 1.00 57.09 89 ALA A O 1
ATOM 684 N N . GLN A 1 90 ? -28.165 40.188 -10.659 1.00 56.16 90 GLN A N 1
ATOM 685 C CA . GLN A 1 90 ? -28.430 38.990 -9.842 1.00 56.16 90 GLN A CA 1
ATOM 686 C C . GLN A 1 90 ? -29.701 38.216 -10.264 1.00 56.16 90 GLN A C 1
ATOM 688 O O . GLN A 1 90 ? -30.213 37.405 -9.499 1.00 56.16 90 GLN A O 1
ATOM 693 N N . GLY A 1 91 ? -30.204 38.421 -11.486 1.00 45.88 91 GLY A N 1
ATOM 694 C CA . GLY A 1 91 ? -31.359 37.690 -12.021 1.00 45.88 91 GLY A CA 1
ATOM 695 C C . GLY A 1 91 ? -31.003 36.344 -12.672 1.00 45.88 91 GLY A C 1
ATOM 696 O O . GLY A 1 91 ? -30.221 36.294 -13.620 1.00 45.88 91 GLY A O 1
ATOM 697 N N . LEU A 1 92 ? -31.605 35.268 -12.150 1.00 50.69 92 LEU A N 1
ATOM 698 C CA . LEU A 1 92 ? -31.860 33.922 -12.711 1.00 50.69 92 LEU A CA 1
ATOM 699 C C . LEU A 1 92 ? -30.738 33.048 -13.325 1.00 50.69 92 LEU A C 1
ATOM 701 O O . LEU A 1 92 ? -30.960 31.851 -13.464 1.00 50.69 92 LEU A O 1
ATOM 705 N N . PHE A 1 93 ? -29.526 33.541 -13.592 1.00 47.19 93 PHE A N 1
ATOM 706 C CA . PHE A 1 93 ? -28.396 32.709 -14.076 1.00 47.19 93 PHE A CA 1
ATOM 707 C C . PHE A 1 93 ? -27.181 32.687 -13.126 1.00 47.19 93 PHE A C 1
ATOM 709 O O . PHE A 1 93 ? -26.080 32.290 -13.504 1.00 47.19 93 PHE A O 1
ATOM 716 N N . GLY A 1 94 ? -27.355 33.139 -11.881 1.00 48.19 94 GLY A N 1
ATOM 717 C CA . GLY A 1 94 ? -26.267 33.343 -10.914 1.00 48.19 94 GLY A CA 1
ATOM 718 C C . GLY A 1 94 ? -25.824 32.118 -10.106 1.00 48.19 94 GLY A C 1
ATOM 719 O O . GLY A 1 94 ? -24.888 32.251 -9.323 1.00 48.19 94 GLY A O 1
ATOM 720 N N . ALA A 1 95 ? -26.470 30.958 -10.266 1.00 51.84 95 ALA A N 1
ATOM 721 C CA . ALA A 1 95 ? -26.286 29.799 -9.382 1.00 51.84 95 ALA A CA 1
ATOM 722 C C . ALA A 1 95 ? -25.575 28.588 -10.014 1.00 51.84 95 ALA A C 1
ATOM 724 O O . ALA A 1 95 ? -25.434 27.568 -9.346 1.00 51.84 95 ALA A O 1
ATOM 725 N N . LEU A 1 96 ? -25.087 28.673 -11.258 1.00 51.56 96 LEU A N 1
ATOM 726 C CA . LEU A 1 96 ? -24.114 27.688 -11.735 1.00 51.56 96 LEU A CA 1
ATOM 727 C C . LEU A 1 96 ? -22.703 28.232 -11.489 1.00 51.56 96 LEU A C 1
ATOM 729 O O . LEU A 1 96 ? -22.376 29.302 -12.021 1.00 51.56 96 LEU A O 1
ATOM 733 N N . PRO A 1 97 ? -21.843 27.534 -10.720 1.00 48.22 97 PRO A N 1
ATOM 734 C CA . PRO A 1 97 ? -20.440 27.897 -10.672 1.00 48.22 97 PRO A CA 1
ATOM 735 C C . PRO A 1 97 ? -19.918 27.799 -12.102 1.00 48.22 97 PRO A C 1
ATOM 737 O O . PRO A 1 97 ? -20.018 26.756 -12.747 1.00 48.22 97 PRO A O 1
ATOM 740 N N . ARG A 1 98 ? -19.389 28.905 -12.629 1.00 52.38 98 ARG A N 1
ATOM 741 C CA . ARG A 1 98 ? -18.646 28.886 -13.887 1.00 52.38 98 ARG A CA 1
ATOM 742 C C . ARG A 1 98 ? -17.365 28.101 -13.629 1.00 52.38 98 ARG A C 1
ATOM 744 O O . ARG A 1 98 ? -16.332 28.700 -13.341 1.00 52.38 98 ARG A O 1
ATOM 751 N N . LEU A 1 99 ? -17.440 26.768 -13.677 1.00 51.97 99 LEU A N 1
ATOM 752 C CA . LEU A 1 99 ? -16.248 25.946 -13.801 1.00 51.97 99 LEU A CA 1
ATOM 753 C C . LEU A 1 99 ? -15.540 26.450 -15.055 1.00 51.97 99 LEU A C 1
ATOM 755 O O . LEU A 1 99 ? -16.120 26.502 -16.141 1.00 51.97 99 LEU A O 1
ATOM 759 N N . SER A 1 100 ? 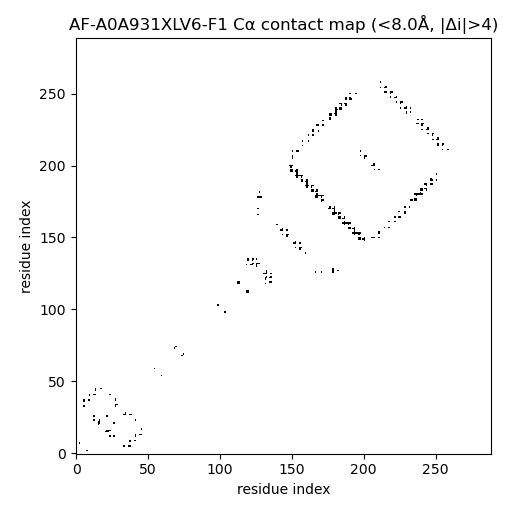-14.305 26.907 -14.884 1.00 53.59 100 SER A N 1
ATOM 760 C CA . SER A 1 100 ? -13.472 27.308 -16.005 1.00 53.59 100 SER A CA 1
ATOM 761 C C . SER A 1 100 ? -13.377 26.128 -16.979 1.00 53.59 100 SER A C 1
ATOM 763 O O . SER A 1 100 ? -13.288 24.978 -16.555 1.00 53.59 100 SER A O 1
ATOM 765 N N . VAL A 1 101 ? -13.405 26.397 -18.288 1.00 54.59 101 VAL A N 1
ATOM 766 C CA . VAL A 1 101 ? -13.251 25.387 -19.357 1.00 54.59 101 VAL A CA 1
ATOM 767 C C . VAL A 1 101 ? -12.189 24.305 -19.041 1.00 54.59 101 VAL A C 1
ATOM 769 O O . VAL A 1 101 ? -12.502 23.133 -19.241 1.00 54.59 101 VAL A O 1
ATOM 772 N N . PRO A 1 102 ? -11.003 24.613 -18.457 1.00 51.69 102 PRO A N 1
ATOM 773 C CA . PRO A 1 102 ? -10.043 23.583 -18.035 1.00 51.69 102 PRO A CA 1
ATOM 774 C C . PRO A 1 102 ? -10.563 22.598 -16.971 1.00 51.69 102 PRO A C 1
ATOM 776 O O . PRO A 1 102 ? -10.236 21.412 -17.037 1.00 51.69 102 PRO A O 1
ATOM 779 N N . ALA A 1 103 ? -11.379 23.050 -16.014 1.00 51.72 103 ALA A N 1
ATOM 780 C CA . ALA A 1 103 ? -11.950 22.204 -14.966 1.00 51.72 103 ALA A CA 1
ATOM 781 C C . ALA A 1 103 ? -12.988 21.220 -15.528 1.00 51.72 103 ALA A C 1
ATOM 783 O O . ALA A 1 103 ? -13.010 20.062 -15.121 1.00 51.72 103 ALA A O 1
ATOM 784 N N . LEU A 1 104 ? -13.779 21.644 -16.520 1.00 54.75 104 LEU A N 1
ATOM 785 C CA . LEU A 1 104 ? -14.716 20.770 -17.236 1.00 54.75 104 LEU A CA 1
ATOM 786 C C . LEU A 1 104 ? -13.989 19.718 -18.079 1.00 54.75 104 LEU A C 1
ATOM 788 O O . LEU A 1 104 ? -14.390 18.559 -18.076 1.00 54.75 104 LEU A O 1
ATOM 792 N N . SER A 1 105 ? -12.886 20.078 -18.742 1.00 54.75 105 SER A N 1
ATOM 793 C CA . SER A 1 105 ? -12.072 19.107 -19.486 1.00 54.75 105 SER A CA 1
ATOM 794 C C . SER A 1 105 ? -11.339 18.115 -18.580 1.00 54.75 105 SER A C 1
ATOM 796 O O . SER A 1 105 ? -11.251 16.943 -18.927 1.00 54.75 105 SER A O 1
ATOM 798 N N . ALA A 1 106 ? -10.864 18.532 -17.401 1.00 58.97 106 ALA A N 1
ATOM 799 C CA . ALA A 1 106 ? -10.271 17.612 -16.428 1.00 58.97 106 ALA A CA 1
ATOM 800 C C . ALA A 1 106 ? -11.312 16.621 -15.883 1.00 58.97 106 ALA A C 1
ATOM 802 O O . ALA A 1 106 ? -11.026 15.430 -15.784 1.00 58.97 106 ALA A O 1
ATOM 803 N N . LEU A 1 107 ? -12.535 17.091 -15.611 1.00 62.97 107 LEU A N 1
ATOM 804 C CA . LEU A 1 107 ? -13.660 16.243 -15.211 1.00 62.97 107 LEU A CA 1
ATOM 805 C C . LEU A 1 107 ? -14.107 15.302 -16.333 1.00 62.97 107 LEU A C 1
ATOM 807 O O . LEU A 1 107 ? -14.403 14.147 -16.061 1.00 62.97 107 LEU A O 1
ATOM 811 N N . ALA A 1 108 ? -14.108 15.758 -17.587 1.00 60.69 108 ALA A N 1
ATOM 812 C CA . ALA A 1 108 ? -14.442 14.932 -18.745 1.00 60.69 108 ALA A CA 1
ATOM 813 C C . ALA A 1 108 ? -13.377 13.860 -19.021 1.00 60.69 108 ALA A C 1
ATOM 815 O O . ALA A 1 108 ? -13.727 12.724 -19.314 1.00 60.69 108 ALA A O 1
ATOM 816 N N . ILE A 1 109 ? -12.086 14.182 -18.878 1.00 63.56 109 ILE A N 1
ATOM 817 C CA . ILE A 1 109 ? -10.995 13.203 -18.998 1.00 63.56 109 ILE A CA 1
ATOM 818 C C . ILE A 1 109 ? -11.044 12.216 -17.830 1.00 63.56 109 ILE A C 1
ATOM 820 O O . ILE A 1 109 ? -10.937 11.016 -18.055 1.00 63.56 109 ILE A O 1
ATOM 824 N N . ALA A 1 110 ? -11.272 12.687 -16.600 1.00 61.03 110 ALA A N 1
ATOM 825 C CA . ALA A 1 110 ? -11.476 11.813 -15.449 1.00 61.03 110 ALA A CA 1
ATOM 826 C C . ALA A 1 110 ? -12.691 10.894 -15.659 1.00 61.03 110 ALA A C 1
ATOM 828 O O . ALA A 1 110 ? -12.581 9.691 -15.459 1.00 61.03 110 ALA A O 1
ATOM 829 N N . ALA A 1 111 ? -13.815 11.421 -16.149 1.00 60.78 111 ALA A N 1
ATOM 830 C CA . ALA A 1 111 ? -14.999 10.637 -16.487 1.00 60.78 111 ALA A CA 1
ATOM 831 C C . ALA A 1 111 ? -14.736 9.643 -17.631 1.00 60.78 111 ALA A C 1
ATOM 833 O O . ALA A 1 111 ? -15.208 8.514 -17.572 1.00 60.78 111 ALA A O 1
ATOM 834 N N . LEU A 1 112 ? -13.942 10.001 -18.643 1.00 56.56 112 LEU A N 1
ATOM 835 C CA . LEU A 1 112 ? -13.572 9.113 -19.752 1.00 56.56 112 LEU A CA 1
ATOM 836 C C . LEU A 1 112 ? -12.638 7.971 -19.300 1.00 56.56 112 LEU A C 1
ATOM 838 O O . LEU A 1 112 ? -12.792 6.819 -19.705 1.00 56.56 112 LEU A O 1
ATOM 842 N N . VAL A 1 113 ? -11.698 8.277 -18.403 1.00 58.97 113 VAL A N 1
ATOM 843 C CA . VAL A 1 113 ? -10.812 7.302 -17.743 1.00 58.97 113 VAL A CA 1
ATOM 844 C C . VAL A 1 113 ? -11.614 6.370 -16.826 1.00 58.97 113 VAL A C 1
ATOM 846 O O . VAL A 1 113 ? -11.355 5.169 -16.784 1.00 58.97 113 VAL A O 1
ATOM 849 N N . LEU A 1 114 ? -12.619 6.895 -16.123 1.00 54.34 114 LEU A N 1
ATOM 850 C CA . LEU A 1 114 ? -13.481 6.114 -15.232 1.00 54.34 114 LEU A CA 1
ATOM 851 C C . LEU A 1 114 ? -14.500 5.247 -15.995 1.00 54.34 114 LEU A C 1
ATOM 853 O O . LEU A 1 114 ? -14.769 4.125 -15.577 1.00 54.34 114 LEU A O 1
ATOM 857 N N . THR A 1 115 ? -15.038 5.724 -17.123 1.00 54.03 115 THR A N 1
ATOM 858 C CA . THR A 1 115 ? -16.059 5.008 -17.921 1.00 54.03 115 THR A CA 1
ATOM 859 C C . THR A 1 115 ? -15.498 3.855 -18.743 1.00 54.03 115 THR A C 1
ATOM 861 O O . THR A 1 115 ? -16.231 2.920 -19.050 1.00 54.03 115 THR A O 1
ATOM 864 N N . THR A 1 116 ? -14.205 3.868 -19.068 1.00 54.03 116 THR A N 1
ATOM 865 C CA . THR A 1 116 ? -13.592 2.778 -19.840 1.00 54.03 116 THR A CA 1
ATOM 866 C C . THR A 1 116 ? -13.251 1.547 -19.000 1.00 54.03 116 THR A C 1
ATOM 868 O O . THR A 1 116 ? -13.009 0.496 -19.585 1.00 54.03 116 THR A O 1
ATOM 871 N N . GLY A 1 117 ? -13.247 1.620 -17.658 1.00 52.75 117 GLY A N 1
ATOM 872 C CA . GLY A 1 117 ? -12.982 0.496 -16.735 1.00 52.75 117 GLY A CA 1
ATOM 873 C C . GLY A 1 117 ? -11.555 -0.086 -16.795 1.00 52.75 117 GLY A C 1
ATOM 874 O O . GLY A 1 117 ? -10.970 -0.426 -15.767 1.00 52.75 117 GLY A O 1
ATOM 875 N N . GLY A 1 118 ? -10.946 -0.130 -17.982 1.00 57.12 118 GLY A N 1
ATOM 876 C CA . GLY A 1 118 ? -9.595 -0.606 -18.243 1.00 57.12 118 GLY A CA 1
ATOM 877 C C . GLY A 1 118 ? -8.517 0.287 -17.643 1.00 57.12 118 GLY A C 1
ATOM 878 O O . GLY A 1 118 ? -7.512 -0.233 -17.174 1.00 57.12 118 GLY A O 1
ATOM 879 N N . ALA A 1 119 ? -8.729 1.604 -17.560 1.00 58.75 119 ALA A N 1
ATOM 880 C CA . ALA A 1 119 ? -7.752 2.496 -16.937 1.00 58.75 119 ALA A CA 1
ATOM 881 C C . ALA A 1 119 ? -7.705 2.342 -15.409 1.00 58.75 119 ALA A C 1
ATOM 883 O O . ALA A 1 119 ? -6.628 2.429 -14.830 1.00 58.75 119 ALA A O 1
ATOM 884 N N . ALA A 1 120 ? -8.836 2.046 -14.758 1.00 60.25 120 ALA A N 1
ATOM 885 C CA . ALA A 1 120 ? -8.861 1.721 -13.332 1.00 60.25 120 ALA A CA 1
ATOM 886 C C . ALA A 1 120 ? -8.162 0.381 -13.053 1.00 60.25 120 ALA A C 1
ATOM 888 O O . ALA A 1 120 ? -7.395 0.287 -12.098 1.00 60.25 120 ALA A O 1
ATOM 889 N N . PHE A 1 121 ? -8.377 -0.624 -13.913 1.00 65.12 121 PHE A N 1
ATOM 890 C CA . PHE A 1 121 ? -7.707 -1.925 -13.825 1.00 65.12 121 PHE A CA 1
ATOM 891 C C . PHE A 1 121 ? -6.195 -1.813 -14.075 1.00 65.12 121 PHE A C 1
ATOM 893 O O . PHE A 1 121 ? -5.403 -2.263 -13.256 1.00 65.12 121 PHE A O 1
ATOM 900 N N . ALA A 1 122 ? -5.782 -1.132 -15.147 1.00 69.06 122 ALA A N 1
ATOM 901 C CA . ALA A 1 122 ? -4.371 -0.885 -15.447 1.00 69.06 122 ALA A CA 1
ATOM 902 C C . ALA A 1 122 ? -3.694 -0.016 -14.373 1.00 69.06 122 ALA A C 1
ATOM 904 O O . ALA A 1 122 ? -2.525 -0.219 -14.056 1.00 69.06 122 ALA A O 1
ATOM 905 N N . ALA A 1 123 ? -4.431 0.916 -13.760 1.00 74.06 123 ALA A N 1
ATOM 906 C CA . ALA A 1 123 ? -3.926 1.684 -12.633 1.00 74.06 123 ALA A CA 1
ATOM 907 C C . ALA A 1 123 ? -3.669 0.815 -11.396 1.00 74.06 123 ALA A C 1
ATOM 909 O O . ALA A 1 123 ? -2.760 1.153 -10.651 1.00 74.06 123 ALA A O 1
ATOM 910 N N . GLN A 1 124 ? -4.385 -0.298 -11.169 1.00 77.62 124 GLN A N 1
ATOM 911 C CA . GLN A 1 124 ? -4.102 -1.187 -10.026 1.00 77.62 124 GLN A CA 1
ATOM 912 C C . GLN A 1 124 ? -2.715 -1.839 -10.119 1.00 77.62 124 GLN A C 1
ATOM 914 O O . GLN A 1 124 ? -2.042 -1.998 -9.097 1.00 77.62 124 GLN A O 1
ATOM 919 N N . GLU A 1 125 ? -2.250 -2.147 -11.328 1.00 84.06 125 GLU A N 1
ATOM 920 C CA . GLU A 1 125 ? -0.923 -2.737 -11.543 1.00 84.06 125 GLU A CA 1
ATOM 921 C C . GLU A 1 125 ? 0.208 -1.701 -11.550 1.00 84.06 125 GLU A C 1
ATOM 923 O O . GLU A 1 125 ? 1.367 -2.067 -11.365 1.00 84.06 125 GLU A O 1
ATOM 928 N N . ALA A 1 126 ? -0.120 -0.410 -11.680 1.00 87.06 126 ALA A N 1
ATOM 929 C CA . ALA A 1 126 ? 0.879 0.642 -11.813 1.00 87.06 126 ALA A CA 1
ATOM 930 C C . ALA A 1 126 ? 1.806 0.742 -10.589 1.00 87.06 126 ALA A C 1
ATOM 932 O O . ALA A 1 126 ? 1.334 0.767 -9.445 1.00 87.06 126 ALA A O 1
ATOM 933 N N . GLN A 1 127 ? 3.114 0.841 -10.817 1.00 92.62 127 GLN A N 1
ATOM 934 C CA . GLN A 1 127 ? 4.120 1.031 -9.768 1.00 92.62 127 GLN A CA 1
ATOM 935 C C . GLN A 1 127 ? 4.374 2.518 -9.467 1.00 92.62 127 GLN A C 1
ATOM 937 O O . GLN A 1 127 ? 4.133 3.380 -10.321 1.00 92.62 127 GLN A O 1
ATOM 942 N N . PRO A 1 128 ? 4.896 2.852 -8.271 1.00 90.69 128 PRO A N 1
ATOM 943 C CA . PRO A 1 128 ? 5.351 4.205 -7.977 1.00 90.69 128 PRO A CA 1
ATOM 944 C C . PRO A 1 128 ? 6.292 4.754 -9.060 1.00 90.69 128 PRO A C 1
ATOM 946 O O . PRO A 1 128 ? 7.274 4.119 -9.437 1.00 90.69 128 PRO A O 1
ATOM 949 N N . GLY A 1 129 ? 5.988 5.957 -9.555 1.00 86.00 129 GLY A N 1
ATOM 950 C CA . GLY A 1 129 ? 6.725 6.608 -10.647 1.00 86.00 129 GLY A CA 1
ATOM 951 C C . GLY A 1 129 ? 6.098 6.431 -12.036 1.00 86.00 129 GLY A C 1
ATOM 952 O O . GLY A 1 129 ? 6.403 7.211 -12.939 1.00 86.00 129 GLY A O 1
ATOM 953 N N . GLU A 1 130 ? 5.170 5.488 -12.207 1.00 85.31 130 GLU A N 1
ATOM 954 C CA . GLU A 1 130 ? 4.446 5.296 -13.464 1.00 85.31 130 GLU A CA 1
ATOM 955 C C . GLU A 1 130 ? 3.284 6.285 -13.633 1.00 85.31 130 GLU A C 1
ATOM 957 O O . GLU A 1 130 ? 2.712 6.804 -12.673 1.00 85.31 130 GLU A O 1
ATOM 962 N N . VAL A 1 131 ? 2.893 6.537 -14.886 1.00 82.50 131 VAL A N 1
ATOM 963 C CA . VAL A 1 131 ? 1.865 7.536 -15.232 1.00 82.50 131 VAL A CA 1
ATOM 964 C C . VAL A 1 131 ? 0.520 7.235 -14.564 1.00 82.50 131 VAL A C 1
ATOM 966 O O . VAL A 1 131 ? -0.118 8.141 -14.027 1.00 82.50 131 VAL A O 1
ATOM 969 N N . LEU A 1 132 ? 0.096 5.968 -14.566 1.00 88.06 132 LEU A N 1
ATOM 970 C CA . LEU A 1 132 ? -1.191 5.550 -14.004 1.00 88.06 132 LEU A CA 1
ATOM 971 C C . LEU A 1 132 ? -1.185 5.452 -12.472 1.00 88.06 132 LEU A C 1
ATOM 973 O O . LEU A 1 132 ? -2.252 5.349 -11.868 1.00 88.06 132 LEU A O 1
ATOM 977 N N . TYR A 1 133 ? -0.023 5.567 -11.821 1.00 86.19 133 TYR A N 1
ATOM 978 C CA . TYR A 1 133 ? 0.056 5.535 -10.361 1.00 86.19 133 TYR A CA 1
ATOM 979 C C . TYR A 1 133 ? -0.684 6.717 -9.722 1.00 86.19 133 TYR A C 1
ATOM 981 O O . TYR A 1 133 ? -1.346 6.563 -8.702 1.00 86.19 133 TYR A O 1
ATOM 989 N N . GLY A 1 134 ? -0.678 7.889 -10.367 1.00 86.75 134 GLY A N 1
ATOM 990 C CA . GLY A 1 134 ? -1.479 9.030 -9.908 1.00 86.75 134 GLY A CA 1
ATOM 991 C C . GLY A 1 134 ? -2.987 8.747 -9.912 1.00 86.75 134 GLY A C 1
ATOM 992 O O . GLY A 1 134 ? -3.702 9.202 -9.022 1.00 86.75 134 GLY A O 1
ATOM 993 N N . VAL A 1 135 ? -3.466 7.951 -10.875 1.00 84.25 135 VAL A N 1
ATOM 994 C CA . VAL A 1 135 ? -4.870 7.515 -10.935 1.00 84.25 135 VAL A CA 1
ATOM 995 C C . VAL A 1 135 ? -5.171 6.530 -9.806 1.00 84.25 135 VAL A C 1
ATOM 997 O O . VAL A 1 135 ? -6.198 6.676 -9.146 1.00 84.25 135 VAL A O 1
ATOM 1000 N N . LYS A 1 136 ? -4.262 5.582 -9.528 1.00 88.31 136 LYS A N 1
ATOM 1001 C CA . LYS A 1 136 ? -4.368 4.681 -8.368 1.00 88.31 136 LYS A CA 1
ATOM 1002 C C . LYS A 1 136 ? -4.527 5.478 -7.073 1.00 88.31 136 LYS A C 1
ATOM 1004 O O . LYS A 1 136 ? -5.507 5.277 -6.363 1.00 88.31 136 LYS A O 1
ATOM 1009 N N . LEU A 1 137 ? -3.627 6.431 -6.818 1.00 90.06 137 LEU A N 1
ATOM 1010 C CA . LEU A 1 137 ? -3.684 7.273 -5.620 1.00 90.06 137 LEU A CA 1
ATOM 1011 C C . LEU A 1 137 ? -5.001 8.056 -5.528 1.00 90.06 137 LEU A C 1
ATOM 1013 O O . LEU A 1 137 ? -5.584 8.143 -4.455 1.00 90.06 137 LEU A O 1
ATOM 1017 N N . ALA A 1 138 ? -5.513 8.592 -6.639 1.00 84.62 138 ALA A N 1
ATOM 1018 C CA . ALA A 1 138 ? -6.795 9.295 -6.634 1.00 84.62 138 ALA A CA 1
ATOM 1019 C C . ALA A 1 138 ? -7.969 8.376 -6.242 1.00 84.62 138 ALA A C 1
ATOM 1021 O O . ALA A 1 138 ? -8.828 8.781 -5.462 1.00 84.62 138 ALA A O 1
ATOM 1022 N N . ILE A 1 139 ? -7.990 7.136 -6.741 1.00 85.25 139 ILE A N 1
ATOM 1023 C CA . ILE A 1 139 ? -9.003 6.133 -6.377 1.00 85.25 139 ILE A CA 1
ATOM 1024 C C . ILE A 1 139 ? -8.900 5.773 -4.888 1.00 85.25 139 ILE A C 1
ATOM 1026 O O . ILE A 1 139 ? -9.919 5.668 -4.208 1.00 85.25 139 ILE A O 1
ATOM 1030 N N . GLU A 1 140 ? -7.685 5.618 -4.364 1.00 90.94 140 GLU A N 1
ATOM 1031 C CA . GLU A 1 140 ? -7.446 5.340 -2.942 1.00 90.94 140 GLU A CA 1
ATOM 1032 C C . GLU A 1 140 ? -7.927 6.491 -2.049 1.00 90.94 140 GLU A C 1
ATOM 1034 O O . GLU A 1 140 ? -8.586 6.252 -1.040 1.00 90.94 140 GLU A O 1
ATOM 1039 N N . GLN A 1 141 ? -7.711 7.745 -2.458 1.00 91.12 141 GLN A N 1
ATOM 1040 C CA . GLN A 1 141 ? -8.220 8.903 -1.718 1.00 91.12 141 GLN A CA 1
ATOM 1041 C C . GLN A 1 141 ? -9.748 8.960 -1.688 1.00 91.12 141 GLN A C 1
ATOM 1043 O O . GLN A 1 141 ? -10.319 9.387 -0.686 1.00 91.12 141 GLN A O 1
ATOM 1048 N N . VAL A 1 142 ? -10.427 8.496 -2.743 1.00 89.62 142 VAL A N 1
ATOM 1049 C CA . VAL A 1 142 ? -11.887 8.334 -2.711 1.00 89.62 142 VAL A CA 1
ATOM 1050 C C . VAL A 1 142 ? -12.285 7.279 -1.678 1.00 89.62 142 VAL A C 1
ATOM 1052 O O . VAL A 1 142 ? -13.193 7.540 -0.896 1.00 89.62 142 VAL A O 1
ATOM 1055 N N . GLN A 1 143 ? -11.585 6.140 -1.607 1.00 88.25 143 GLN A N 1
ATOM 1056 C CA . GLN A 1 143 ? -11.863 5.104 -0.599 1.00 88.25 143 GLN A CA 1
ATOM 1057 C C . GLN A 1 143 ? -11.723 5.657 0.826 1.00 88.25 143 GLN A C 1
ATOM 1059 O O . GLN A 1 143 ? -12.634 5.494 1.640 1.00 88.25 143 GLN A O 1
ATOM 1064 N N . VAL A 1 144 ? -10.638 6.387 1.106 1.00 93.00 144 VAL A N 1
ATOM 1065 C CA . VAL A 1 144 ? -10.423 7.050 2.404 1.00 93.00 144 VAL A CA 1
ATOM 1066 C C . VAL A 1 144 ? -11.515 8.087 2.690 1.00 93.00 144 VAL A C 1
ATOM 1068 O O . VAL A 1 144 ? -12.033 8.143 3.804 1.00 93.00 144 VAL A O 1
ATOM 1071 N N . ALA A 1 145 ? -11.906 8.890 1.697 1.00 87.94 145 ALA A N 1
ATOM 1072 C CA . ALA A 1 145 ? -12.946 9.905 1.857 1.00 87.94 145 ALA A CA 1
ATOM 1073 C C . ALA A 1 145 ? -14.334 9.300 2.124 1.00 87.94 145 ALA A C 1
ATOM 1075 O O . ALA A 1 145 ? -15.127 9.890 2.857 1.00 87.94 145 ALA A O 1
ATOM 1076 N N . THR A 1 146 ? -14.626 8.125 1.557 1.00 90.56 146 THR A N 1
ATOM 1077 C CA . THR A 1 146 ? -15.886 7.403 1.793 1.00 90.56 146 THR A CA 1
ATOM 1078 C C . THR A 1 146 ? -15.932 6.663 3.129 1.00 90.56 146 THR A C 1
ATOM 1080 O O . THR A 1 146 ? -17.019 6.319 3.586 1.00 90.56 146 THR A O 1
ATOM 1083 N N . ALA A 1 147 ? -14.790 6.444 3.787 1.00 92.50 147 ALA A N 1
ATOM 1084 C CA . ALA A 1 147 ? -14.751 5.920 5.146 1.00 92.50 147 ALA A CA 1
ATOM 1085 C C . ALA A 1 147 ? -15.144 7.025 6.145 1.00 92.50 147 ALA A C 1
ATOM 1087 O O . ALA A 1 147 ? -14.422 8.008 6.347 1.00 92.50 147 ALA A O 1
ATOM 1088 N N . THR A 1 148 ? -16.325 6.883 6.749 1.00 93.38 148 THR A N 1
ATOM 1089 C CA . THR A 1 148 ? -16.952 7.933 7.568 1.00 93.38 148 THR A CA 1
ATOM 1090 C C . THR A 1 148 ? -16.542 7.915 9.041 1.00 93.38 148 THR A C 1
ATOM 1092 O O . THR A 1 148 ? -16.662 8.950 9.693 1.00 93.38 148 THR A O 1
ATOM 1095 N N . SER A 1 149 ? -16.050 6.790 9.569 1.00 93.44 149 SER A N 1
ATOM 1096 C CA . SER A 1 149 ? -15.525 6.665 10.939 1.00 93.44 149 SER A CA 1
ATOM 1097 C C . SER A 1 149 ? -13.995 6.602 10.954 1.00 93.44 149 SER A C 1
ATOM 1099 O O . SER A 1 149 ? -13.361 6.247 9.958 1.00 93.44 149 SER A O 1
ATOM 1101 N N . ASP A 1 150 ? -13.390 6.947 12.092 1.00 94.88 150 ASP A N 1
ATOM 1102 C CA . ASP A 1 150 ? -11.954 6.758 12.307 1.00 94.88 150 ASP A CA 1
ATOM 1103 C C . ASP A 1 150 ? -11.594 5.264 12.292 1.00 94.88 150 ASP A C 1
ATOM 1105 O O . ASP A 1 150 ? -10.615 4.876 11.662 1.00 94.88 150 ASP A O 1
ATOM 1109 N N . GLU A 1 151 ? -12.454 4.415 12.853 1.00 94.19 151 GLU A N 1
ATOM 1110 C CA . GLU A 1 151 ? -12.371 2.955 12.749 1.00 94.19 151 GLU A CA 1
ATOM 1111 C C . GLU A 1 151 ? -12.319 2.471 11.282 1.00 94.19 151 GLU A C 1
ATOM 1113 O O . GLU A 1 151 ? -11.381 1.768 10.899 1.00 94.19 151 GLU A O 1
ATOM 1118 N N . ALA A 1 152 ? -13.229 2.931 10.417 1.00 93.12 152 ALA A N 1
ATOM 1119 C CA . ALA A 1 152 ? -13.240 2.559 9.001 1.00 93.12 152 ALA A CA 1
ATOM 1120 C C . ALA A 1 152 ? -12.022 3.110 8.246 1.00 93.12 152 ALA A C 1
ATOM 1122 O O . ALA A 1 152 ? -11.462 2.430 7.385 1.00 93.12 152 ALA A O 1
ATOM 1123 N N . ARG A 1 153 ? -11.568 4.328 8.566 1.00 95.56 153 ARG A N 1
ATOM 1124 C CA . ARG A 1 153 ? -10.350 4.892 7.963 1.00 95.56 153 ARG A CA 1
ATOM 1125 C C . ARG A 1 153 ? -9.116 4.094 8.357 1.00 95.56 153 ARG A C 1
ATOM 1127 O O . ARG A 1 153 ? -8.296 3.815 7.487 1.00 95.56 153 ARG A O 1
ATOM 1134 N N . ALA A 1 154 ? -9.010 3.671 9.616 1.00 93.81 154 ALA A N 1
ATOM 1135 C CA . ALA A 1 154 ? -7.934 2.793 10.060 1.00 93.81 154 ALA A CA 1
ATOM 1136 C C . ALA A 1 154 ? -7.917 1.483 9.253 1.00 93.81 154 ALA A C 1
ATOM 1138 O O . ALA A 1 154 ? -6.856 1.063 8.792 1.00 93.81 154 ALA A O 1
ATOM 1139 N N . GLN A 1 155 ? -9.086 0.885 8.990 1.00 93.25 155 GLN A N 1
ATOM 1140 C CA . GLN A 1 155 ? -9.182 -0.295 8.124 1.00 93.25 155 GLN A CA 1
ATOM 1141 C C . GLN A 1 155 ? -8.713 -0.023 6.688 1.00 93.25 155 GLN A C 1
ATOM 1143 O O . GLN A 1 155 ? -7.920 -0.798 6.152 1.00 93.25 155 GLN A O 1
ATOM 1148 N N . VAL A 1 156 ? -9.162 1.077 6.071 1.00 95.31 156 VAL A N 1
ATOM 1149 C CA . VAL A 1 156 ? -8.749 1.441 4.706 1.00 95.31 156 VAL A CA 1
ATOM 1150 C C . VAL A 1 156 ? -7.235 1.632 4.638 1.00 95.31 156 VAL A C 1
ATOM 1152 O O . VAL A 1 156 ? -6.587 1.081 3.751 1.00 95.31 156 VAL A O 1
ATOM 1155 N N . TYR A 1 157 ? -6.639 2.349 5.590 1.00 95.31 157 TYR A N 1
ATOM 1156 C CA . TYR A 1 157 ? -5.192 2.555 5.616 1.00 95.31 157 TYR A CA 1
ATOM 1157 C C . TYR A 1 157 ? -4.399 1.260 5.836 1.00 95.31 157 TYR A C 1
ATOM 1159 O O . TYR A 1 157 ? -3.334 1.102 5.236 1.00 95.31 157 TYR A O 1
ATOM 1167 N N . LEU A 1 158 ? -4.922 0.298 6.604 1.00 92.62 158 LEU A N 1
ATOM 1168 C CA . LEU A 1 158 ? -4.315 -1.034 6.710 1.00 92.62 158 LEU A CA 1
ATOM 1169 C C . LEU A 1 158 ? -4.316 -1.781 5.372 1.00 92.62 158 LEU A C 1
ATOM 1171 O O . LEU A 1 158 ? -3.321 -2.420 5.020 1.00 92.62 158 LEU A O 1
ATOM 1175 N N . ASP A 1 159 ? -5.394 -1.660 4.598 1.00 93.19 159 ASP A N 1
ATOM 1176 C CA . ASP A 1 159 ? -5.467 -2.235 3.255 1.00 93.19 159 ASP A CA 1
ATOM 1177 C C . ASP A 1 159 ? -4.504 -1.564 2.282 1.00 93.19 159 ASP A C 1
ATOM 1179 O O . ASP A 1 159 ? -3.835 -2.247 1.501 1.00 93.19 159 ASP A O 1
ATOM 1183 N N . LEU A 1 160 ? -4.370 -0.240 2.351 1.00 94.88 160 LEU A N 1
ATOM 1184 C CA . LEU A 1 160 ? -3.366 0.480 1.573 1.00 94.88 160 LEU A CA 1
ATOM 1185 C C . LEU A 1 160 ? -1.952 0.044 1.965 1.00 94.88 160 LEU A C 1
ATOM 1187 O O . LEU A 1 160 ? -1.144 -0.237 1.083 1.00 94.88 160 LEU A O 1
ATOM 1191 N N . ALA A 1 161 ? -1.655 -0.100 3.259 1.00 93.31 161 ALA A N 1
ATOM 1192 C CA . ALA A 1 161 ? -0.362 -0.593 3.723 1.00 93.31 161 ALA A CA 1
ATOM 1193 C C . ALA A 1 161 ? -0.052 -1.989 3.154 1.00 93.31 161 ALA A C 1
ATOM 1195 O O . ALA A 1 161 ? 1.040 -2.206 2.628 1.00 93.31 161 ALA A O 1
ATOM 1196 N N . ALA A 1 162 ? -1.010 -2.919 3.182 1.00 91.44 162 ALA A N 1
ATOM 1197 C CA . ALA A 1 162 ? -0.842 -4.240 2.576 1.00 91.44 162 ALA A CA 1
ATOM 1198 C C . ALA A 1 162 ? -0.562 -4.165 1.067 1.00 91.44 162 ALA A C 1
ATOM 1200 O O . ALA A 1 162 ? 0.385 -4.793 0.594 1.00 91.44 162 ALA A O 1
ATOM 1201 N N . ARG A 1 163 ? -1.305 -3.335 0.324 1.00 93.12 163 ARG A N 1
ATOM 1202 C CA . ARG A 1 163 ? -1.076 -3.125 -1.118 1.00 93.12 163 ARG A CA 1
ATOM 1203 C C . ARG A 1 163 ? 0.314 -2.568 -1.413 1.00 93.12 163 ARG A C 1
ATOM 1205 O O . ARG A 1 163 ? 0.973 -3.035 -2.338 1.00 93.12 163 ARG A O 1
ATOM 1212 N N . ARG A 1 164 ? 0.779 -1.594 -0.624 1.00 94.56 164 ARG A N 1
ATOM 1213 C CA . ARG A 1 164 ? 2.121 -1.014 -0.780 1.00 94.56 164 ARG A CA 1
ATOM 1214 C C . ARG A 1 164 ? 3.216 -2.065 -0.605 1.00 94.56 164 ARG A C 1
ATOM 1216 O O . ARG A 1 164 ? 4.223 -1.997 -1.295 1.00 94.56 164 ARG A O 1
ATOM 1223 N N . LEU A 1 165 ? 3.016 -3.069 0.248 1.00 91.69 165 LEU A N 1
ATOM 1224 C CA . LEU A 1 165 ? 3.995 -4.144 0.391 1.00 91.69 165 LEU A CA 1
ATOM 1225 C C . LEU A 1 165 ? 4.050 -5.058 -0.839 1.00 91.69 165 LEU A C 1
ATOM 1227 O O . LEU A 1 165 ? 5.138 -5.400 -1.291 1.00 91.69 165 LEU A O 1
ATOM 1231 N N . THR A 1 166 ? 2.903 -5.373 -1.441 1.00 92.06 166 THR A N 1
ATOM 1232 C CA . THR A 1 166 ? 2.868 -6.073 -2.736 1.00 92.06 166 THR A CA 1
ATOM 1233 C C . THR A 1 166 ? 3.568 -5.264 -3.833 1.00 92.06 166 THR A C 1
ATOM 1235 O O . THR A 1 166 ? 4.233 -5.827 -4.698 1.00 92.06 166 THR A O 1
ATOM 1238 N N . GLU A 1 167 ? 3.470 -3.933 -3.795 1.00 93.50 167 GLU A N 1
ATOM 1239 C CA . GLU A 1 167 ? 4.210 -3.064 -4.718 1.00 93.50 167 GLU A CA 1
ATOM 1240 C C . GLU A 1 167 ? 5.724 -3.104 -4.481 1.00 93.50 167 GLU A C 1
ATOM 1242 O O . GLU A 1 167 ? 6.467 -3.104 -5.458 1.00 93.50 167 GLU A O 1
ATOM 1247 N N . VAL A 1 168 ? 6.187 -3.203 -3.227 1.00 91.62 168 VAL A N 1
ATOM 1248 C CA . VAL A 1 168 ? 7.610 -3.431 -2.911 1.00 91.62 168 VAL A CA 1
ATOM 1249 C C . VAL A 1 168 ? 8.093 -4.735 -3.549 1.00 91.62 168 VAL A C 1
ATOM 1251 O O . VAL A 1 168 ? 9.107 -4.741 -4.243 1.00 91.62 168 VAL A O 1
ATOM 1254 N N . GLU A 1 169 ? 7.365 -5.835 -3.349 1.00 90.00 169 GLU A N 1
ATOM 1255 C CA . GLU A 1 169 ? 7.725 -7.148 -3.899 1.00 90.00 169 GLU A CA 1
ATOM 1256 C C . GLU A 1 169 ? 7.781 -7.124 -5.430 1.00 90.00 169 GLU A C 1
ATOM 1258 O O . GLU A 1 169 ? 8.789 -7.511 -6.025 1.00 90.00 169 GLU A O 1
ATOM 1263 N N . ARG A 1 170 ? 6.746 -6.572 -6.072 1.00 90.38 170 ARG A N 1
ATOM 1264 C CA . ARG A 1 170 ? 6.682 -6.454 -7.533 1.00 90.38 170 ARG A CA 1
ATOM 1265 C C . ARG A 1 170 ? 7.793 -5.563 -8.090 1.00 90.38 170 ARG A C 1
ATOM 1267 O O . ARG A 1 170 ? 8.340 -5.859 -9.155 1.00 90.38 170 ARG A O 1
ATOM 1274 N N . ALA A 1 171 ? 8.139 -4.486 -7.387 1.00 90.44 171 ALA A N 1
ATOM 1275 C CA . ALA A 1 171 ? 9.234 -3.605 -7.773 1.00 90.44 171 ALA A CA 1
ATOM 1276 C C . ALA A 1 171 ? 10.581 -4.339 -7.741 1.00 90.44 171 ALA A C 1
ATOM 1278 O O . ALA A 1 171 ? 11.376 -4.189 -8.668 1.00 90.44 171 ALA A O 1
ATOM 1279 N N . PHE A 1 172 ? 10.808 -5.211 -6.754 1.00 85.75 172 PHE A N 1
ATOM 1280 C CA . PHE A 1 172 ? 11.989 -6.075 -6.737 1.00 85.75 172 PHE A CA 1
ATOM 1281 C C . PHE A 1 172 ? 12.000 -7.109 -7.859 1.00 85.75 172 PHE A C 1
ATOM 1283 O O . PHE A 1 172 ? 13.052 -7.361 -8.446 1.00 85.75 172 PHE A O 1
ATOM 1290 N N . ASP A 1 173 ? 10.853 -7.700 -8.178 1.00 87.88 173 ASP A N 1
ATOM 1291 C CA . ASP A 1 173 ? 10.746 -8.673 -9.270 1.00 87.88 173 ASP A CA 1
ATOM 1292 C C . ASP A 1 173 ? 10.917 -8.016 -10.648 1.00 87.88 173 ASP A C 1
ATOM 1294 O O . ASP A 1 173 ? 11.385 -8.650 -11.590 1.00 87.88 173 ASP A O 1
ATOM 1298 N N . SER A 1 174 ? 10.630 -6.716 -10.740 1.00 87.00 174 SER A N 1
ATOM 1299 C CA . SER A 1 174 ? 10.846 -5.890 -11.935 1.00 87.00 174 SER A CA 1
ATOM 1300 C C . SER A 1 174 ? 12.207 -5.177 -11.949 1.00 87.00 174 SER A C 1
ATOM 1302 O O . SER A 1 174 ? 12.439 -4.339 -12.818 1.00 87.00 174 SER A O 1
ATOM 1304 N N . ASN A 1 175 ? 13.095 -5.470 -10.989 1.00 86.81 175 ASN A N 1
ATOM 1305 C CA . ASN A 1 175 ? 14.402 -4.826 -10.818 1.00 86.81 175 ASN A CA 1
ATOM 1306 C C . ASN A 1 175 ? 14.342 -3.281 -10.776 1.00 86.81 175 ASN A C 1
ATOM 1308 O O . ASN A 1 175 ? 15.168 -2.591 -11.374 1.00 86.81 175 ASN A O 1
ATOM 1312 N N . ASN A 1 176 ? 13.341 -2.734 -10.078 1.00 87.38 176 ASN A N 1
ATOM 1313 C CA . ASN A 1 176 ? 13.116 -1.300 -9.903 1.00 87.38 176 ASN A CA 1
ATOM 1314 C C . ASN A 1 176 ? 13.248 -0.891 -8.420 1.00 87.38 176 ASN A C 1
ATOM 1316 O O . ASN A 1 176 ? 12.246 -0.682 -7.729 1.00 87.38 176 ASN A O 1
ATOM 1320 N N . PRO A 1 177 ? 14.480 -0.764 -7.903 1.00 83.62 177 PRO A N 1
ATOM 1321 C CA . PRO A 1 177 ? 14.715 -0.460 -6.492 1.00 83.62 177 PRO A CA 1
ATOM 1322 C C . PRO A 1 177 ? 14.179 0.913 -6.060 1.00 83.62 177 PRO A C 1
ATOM 1324 O O . PRO A 1 177 ? 13.705 1.067 -4.936 1.00 83.62 177 PRO A O 1
ATOM 1327 N N . ALA A 1 178 ? 14.162 1.903 -6.957 1.00 86.62 178 ALA A N 1
ATOM 1328 C CA . ALA A 1 178 ? 13.576 3.211 -6.666 1.00 86.62 178 ALA A CA 1
ATOM 1329 C C . ALA A 1 178 ? 12.063 3.111 -6.392 1.00 86.62 178 ALA A C 1
ATOM 1331 O O . ALA A 1 178 ? 11.560 3.714 -5.440 1.00 86.62 178 ALA A O 1
ATOM 1332 N N . ALA A 1 179 ? 11.334 2.318 -7.187 1.00 89.44 179 ALA A N 1
ATOM 1333 C CA . ALA A 1 179 ? 9.921 2.045 -6.932 1.00 89.44 179 ALA A CA 1
ATOM 1334 C C . ALA A 1 179 ? 9.716 1.253 -5.634 1.00 89.44 179 ALA A C 1
ATOM 1336 O O . ALA A 1 179 ? 8.789 1.563 -4.886 1.00 89.44 179 ALA A O 1
ATOM 1337 N N . ALA A 1 180 ? 10.608 0.305 -5.324 1.00 88.69 180 ALA A N 1
ATOM 1338 C CA . ALA A 1 180 ? 10.572 -0.437 -4.065 1.00 88.69 180 ALA A CA 1
ATOM 1339 C C . ALA A 1 180 ? 10.741 0.498 -2.854 1.00 88.69 180 ALA A C 1
ATOM 1341 O O . ALA A 1 180 ? 9.955 0.427 -1.909 1.00 88.69 180 ALA A O 1
ATOM 1342 N N . GLY A 1 181 ? 11.695 1.433 -2.905 1.00 86.44 181 GLY A N 1
ATOM 1343 C CA . GLY A 1 181 ? 11.885 2.444 -1.864 1.00 86.44 181 GLY A CA 1
ATOM 1344 C C . GLY A 1 181 ? 10.662 3.352 -1.688 1.00 86.44 181 GLY A C 1
ATOM 1345 O O . GLY A 1 181 ? 10.172 3.527 -0.571 1.00 86.44 181 GLY A O 1
ATOM 1346 N N . MET A 1 182 ? 10.097 3.867 -2.787 1.00 90.56 182 MET A N 1
ATOM 1347 C CA . MET A 1 182 ? 8.877 4.687 -2.738 1.00 90.56 182 MET A CA 1
ATOM 1348 C C . MET A 1 182 ? 7.669 3.919 -2.178 1.00 90.56 182 MET A C 1
ATOM 1350 O O . MET A 1 182 ? 6.898 4.475 -1.389 1.00 90.56 182 MET A O 1
ATOM 1354 N N . ALA A 1 183 ? 7.497 2.652 -2.565 1.00 92.94 183 ALA A N 1
ATOM 1355 C CA . ALA A 1 183 ? 6.436 1.790 -2.053 1.00 92.94 183 ALA A CA 1
ATOM 1356 C C . ALA A 1 183 ? 6.618 1.511 -0.551 1.00 92.94 183 ALA A C 1
ATOM 1358 O O . ALA A 1 183 ? 5.652 1.614 0.204 1.00 92.94 183 ALA A O 1
ATOM 1359 N N . ALA A 1 184 ? 7.849 1.256 -0.094 1.00 90.31 184 ALA A N 1
ATOM 1360 C CA . ALA A 1 184 ? 8.162 1.049 1.321 1.00 90.31 184 ALA A CA 1
ATOM 1361 C C . ALA A 1 184 ? 7.876 2.303 2.170 1.00 90.31 184 ALA A C 1
ATOM 1363 O O . ALA A 1 184 ? 7.285 2.215 3.246 1.00 90.31 184 ALA A O 1
ATOM 1364 N N . GLU A 1 185 ? 8.203 3.495 1.671 1.00 90.19 185 GLU A N 1
ATOM 1365 C CA . GLU A 1 185 ? 7.851 4.748 2.352 1.00 90.19 185 GLU A CA 1
ATOM 1366 C C . GLU A 1 185 ? 6.346 5.000 2.388 1.00 90.19 185 GLU A C 1
ATOM 1368 O O . GLU A 1 185 ? 5.810 5.507 3.376 1.00 90.19 185 GLU A O 1
ATOM 1373 N N . ALA A 1 186 ? 5.642 4.680 1.306 1.00 93.69 186 ALA A N 1
ATOM 1374 C CA . ALA A 1 186 ? 4.192 4.788 1.273 1.00 93.69 186 ALA A CA 1
ATOM 1375 C C . ALA A 1 186 ? 3.527 3.767 2.215 1.00 93.69 186 ALA A C 1
ATOM 1377 O O . ALA A 1 186 ? 2.544 4.105 2.868 1.00 93.69 186 ALA A O 1
ATOM 1378 N N . HIS A 1 187 ? 4.097 2.568 2.358 1.00 93.19 187 HIS A N 1
ATOM 1379 C CA . HIS A 1 187 ? 3.693 1.579 3.357 1.00 93.19 187 HIS A CA 1
ATOM 1380 C C . HIS A 1 187 ? 3.852 2.122 4.784 1.00 93.19 187 HIS A C 1
ATOM 1382 O O . HIS A 1 187 ? 2.902 2.100 5.564 1.00 93.19 187 HIS A O 1
ATOM 1388 N N . ALA A 1 188 ? 5.025 2.679 5.110 1.00 90.00 188 ALA A N 1
ATOM 1389 C CA . ALA A 1 188 ? 5.295 3.254 6.428 1.00 90.00 188 ALA A CA 1
ATOM 1390 C C . ALA A 1 188 ? 4.324 4.397 6.781 1.00 90.00 188 ALA A C 1
ATOM 1392 O O . ALA A 1 188 ? 3.879 4.502 7.925 1.00 90.00 188 ALA A O 1
ATOM 1393 N N . ARG A 1 189 ? 3.976 5.237 5.795 1.00 93.56 189 ARG A N 1
ATOM 1394 C CA . ARG A 1 189 ? 2.975 6.304 5.950 1.00 93.56 189 ARG A CA 1
ATOM 1395 C C . ARG A 1 189 ? 1.570 5.751 6.169 1.00 93.56 189 ARG A C 1
ATOM 1397 O O . ARG A 1 189 ? 0.922 6.160 7.121 1.00 93.56 189 ARG A O 1
ATOM 1404 N N . ALA A 1 190 ? 1.138 4.778 5.370 1.00 93.81 190 ALA A N 1
ATOM 1405 C CA . ALA A 1 190 ? -0.178 4.164 5.530 1.00 93.81 190 ALA A CA 1
ATOM 1406 C C . ALA A 1 190 ? -0.349 3.499 6.910 1.00 93.81 190 ALA A C 1
ATOM 1408 O O . ALA A 1 190 ? -1.398 3.638 7.529 1.00 93.81 190 ALA A O 1
ATOM 1409 N N . LEU A 1 191 ? 0.693 2.848 7.443 1.00 90.62 191 LEU A N 1
ATOM 1410 C CA . LEU A 1 191 ? 0.665 2.331 8.817 1.00 90.62 191 LEU A CA 1
ATOM 1411 C C . LEU A 1 191 ? 0.559 3.445 9.866 1.00 90.62 191 LEU A C 1
ATOM 1413 O O . LEU A 1 191 ? -0.184 3.300 10.832 1.00 90.62 191 LEU A O 1
ATOM 1417 N N . ALA A 1 192 ? 1.274 4.557 9.679 1.00 91.00 192 ALA A N 1
ATOM 1418 C CA . ALA A 1 192 ? 1.180 5.707 10.575 1.00 91.00 192 ALA A CA 1
ATOM 1419 C C . ALA A 1 192 ? -0.231 6.316 10.585 1.00 91.00 192 ALA A C 1
ATOM 1421 O O . ALA A 1 192 ? -0.751 6.636 11.652 1.00 91.00 192 ALA A O 1
ATOM 1422 N N . ASP A 1 193 ? -0.853 6.438 9.412 1.00 94.50 193 ASP A N 1
ATOM 1423 C CA . ASP A 1 193 ? -2.217 6.943 9.282 1.00 94.50 193 ASP A CA 1
ATOM 1424 C C . ASP A 1 193 ? -3.224 5.976 9.923 1.00 94.50 193 ASP A C 1
ATOM 1426 O O . ASP A 1 193 ? -4.100 6.410 10.674 1.00 94.50 193 ASP A O 1
ATOM 1430 N N . ALA A 1 194 ? -3.061 4.664 9.710 1.00 92.19 194 ALA A N 1
ATOM 1431 C CA . ALA A 1 194 ? -3.885 3.645 10.356 1.00 92.19 194 ALA A CA 1
ATOM 1432 C C . ALA A 1 194 ? -3.824 3.737 11.888 1.00 92.19 194 ALA A C 1
ATOM 1434 O O . ALA A 1 194 ? -4.868 3.745 12.536 1.00 92.19 194 ALA A O 1
ATOM 1435 N N . GLU A 1 195 ? -2.623 3.859 12.464 1.00 89.69 195 GLU A N 1
ATOM 1436 C CA . GLU A 1 195 ? -2.430 4.040 13.910 1.00 89.69 195 GLU A CA 1
ATOM 1437 C C . GLU A 1 195 ? -3.119 5.306 14.430 1.00 89.69 195 GLU A C 1
ATOM 1439 O O . GLU A 1 195 ? -3.846 5.249 15.418 1.00 89.69 195 GLU A O 1
ATOM 1444 N N . ALA A 1 196 ? -2.938 6.440 13.750 1.00 92.44 196 ALA A N 1
ATOM 1445 C CA . ALA A 1 196 ? -3.516 7.710 14.181 1.00 92.44 196 ALA A CA 1
ATOM 1446 C C . ALA A 1 196 ? -5.054 7.699 14.137 1.00 92.44 196 ALA A C 1
ATOM 1448 O O . ALA A 1 196 ? -5.715 8.312 14.977 1.00 92.44 196 ALA A O 1
ATOM 1449 N N . HIS A 1 197 ? -5.638 7.019 13.147 1.00 93.75 197 HIS A N 1
ATOM 1450 C CA . HIS A 1 197 ? -7.081 6.809 13.078 1.00 93.75 197 HIS A CA 1
ATOM 1451 C C . HIS A 1 197 ? -7.561 5.823 14.150 1.00 93.75 197 HIS A C 1
ATOM 1453 O O . HIS A 1 197 ? -8.591 6.065 14.770 1.00 93.75 197 HIS A O 1
ATOM 1459 N N . LEU A 1 198 ? -6.800 4.770 14.443 1.00 91.00 198 LEU A N 1
ATOM 1460 C CA . LEU A 1 198 ? -7.127 3.825 15.510 1.00 91.00 198 LEU A CA 1
ATOM 1461 C C . LEU A 1 198 ? -7.159 4.499 16.892 1.00 91.00 198 LEU A C 1
ATOM 1463 O O . LEU A 1 198 ? -8.110 4.313 17.642 1.00 91.00 198 LEU A O 1
ATOM 1467 N N . GLU A 1 199 ? -6.176 5.350 17.191 1.00 90.12 199 GLU A N 1
ATOM 1468 C CA . GLU A 1 199 ? -6.116 6.128 18.438 1.00 90.12 199 GLU A CA 1
ATOM 1469 C C . GLU A 1 199 ? -7.308 7.084 18.582 1.00 90.12 199 GLU A C 1
ATOM 1471 O O . GLU A 1 199 ? -7.888 7.226 19.660 1.00 90.12 199 GLU A O 1
ATOM 1476 N N . ARG A 1 200 ? -7.724 7.723 17.482 1.00 94.19 200 ARG A N 1
ATOM 1477 C CA . ARG A 1 200 ? -8.922 8.575 17.475 1.00 94.19 200 ARG A CA 1
ATOM 1478 C C . ARG A 1 200 ? -10.205 7.771 17.653 1.00 94.19 200 ARG A C 1
ATOM 1480 O O . ARG A 1 200 ? -11.084 8.214 18.387 1.00 94.19 200 ARG A O 1
ATOM 1487 N N . ALA A 1 201 ? -10.299 6.602 17.024 1.00 92.88 201 ALA A N 1
ATOM 1488 C CA . ALA A 1 201 ? -11.427 5.693 17.181 1.00 92.88 201 ALA A CA 1
ATOM 1489 C C . ALA A 1 201 ? -11.572 5.236 18.644 1.00 92.88 201 ALA A C 1
ATOM 1491 O O . ALA A 1 201 ? -12.667 5.314 19.202 1.00 92.88 201 ALA A O 1
ATOM 1492 N N . GLU A 1 202 ? -10.464 4.861 19.292 1.00 89.19 202 GLU A N 1
ATOM 1493 C CA . GLU A 1 202 ? -10.414 4.530 20.724 1.00 89.19 202 GLU A CA 1
ATOM 1494 C C . GLU A 1 202 ? -10.890 5.694 21.597 1.00 89.19 202 GLU A C 1
ATOM 1496 O O . GLU A 1 202 ? -11.791 5.523 22.419 1.00 89.19 202 GLU A O 1
ATOM 1501 N N . GLY A 1 203 ? -10.347 6.897 21.381 1.00 90.75 203 GLY A N 1
ATOM 1502 C CA . GLY A 1 203 ? -10.734 8.094 22.136 1.00 90.75 203 GLY A CA 1
ATOM 1503 C C . GLY A 1 203 ? -12.204 8.496 21.962 1.00 90.75 203 GLY A C 1
ATOM 1504 O O . GLY A 1 203 ? -12.770 9.159 22.828 1.00 90.75 203 GLY A O 1
ATOM 1505 N N . GLN A 1 204 ? -12.838 8.077 20.865 1.00 92.75 204 GLN A N 1
ATOM 1506 C CA . GLN A 1 204 ? -14.262 8.285 20.581 1.00 92.75 204 GLN A CA 1
ATOM 1507 C C . GLN A 1 204 ? -15.153 7.120 21.046 1.00 92.75 204 GLN A C 1
ATOM 1509 O O . GLN A 1 204 ? -16.364 7.161 20.827 1.00 92.75 204 GLN A O 1
ATOM 1514 N N . GLY A 1 205 ? -14.587 6.073 21.657 1.00 89.94 205 GLY A N 1
ATOM 1515 C CA . GLY A 1 205 ? -15.330 4.887 22.088 1.00 89.94 205 GLY A CA 1
ATOM 1516 C C . GLY A 1 205 ? -15.848 4.016 20.936 1.00 89.94 205 GLY A C 1
ATOM 1517 O O . GLY A 1 205 ? -16.819 3.281 21.114 1.00 89.94 205 GLY A O 1
ATOM 1518 N N . GLN A 1 206 ? -15.242 4.102 19.748 1.00 89.94 206 GLN A N 1
ATOM 1519 C CA . GLN A 1 206 ? -15.579 3.240 18.612 1.00 89.94 206 GLN A CA 1
ATOM 1520 C C . GLN A 1 206 ? -15.056 1.806 18.838 1.00 89.94 206 GLN A C 1
ATOM 1522 O O . GLN A 1 206 ? -14.056 1.612 19.534 1.00 89.94 206 GLN A O 1
ATOM 1527 N N . PRO A 1 207 ? -15.703 0.778 18.258 1.00 87.50 207 PRO A N 1
ATOM 1528 C CA . PRO A 1 207 ? -15.274 -0.609 18.416 1.00 87.50 207 PRO A CA 1
ATOM 1529 C C . PRO A 1 207 ? -13.984 -0.878 17.631 1.00 87.50 207 PRO A C 1
ATOM 1531 O O . PRO A 1 207 ? -14.011 -1.104 16.426 1.00 87.50 207 PRO A O 1
ATOM 1534 N N . VAL A 1 208 ? -12.843 -0.885 18.318 1.00 87.44 208 VAL A N 1
ATOM 1535 C CA . VAL A 1 208 ? -11.526 -1.061 17.679 1.00 87.44 208 VAL A CA 1
ATOM 1536 C C . VAL A 1 208 ? -10.964 -2.480 17.752 1.00 87.44 208 VAL A C 1
ATOM 1538 O O . VAL A 1 208 ? -9.940 -2.755 17.136 1.00 87.44 208 VAL A O 1
ATOM 1541 N N . ASP A 1 209 ? -11.619 -3.404 18.462 1.00 86.75 209 ASP A N 1
ATOM 1542 C CA . ASP A 1 209 ? -11.116 -4.770 18.688 1.00 86.75 209 ASP A CA 1
ATOM 1543 C C . ASP A 1 209 ? -10.794 -5.517 17.389 1.00 86.75 209 ASP A C 1
ATOM 1545 O O . ASP A 1 209 ? -9.709 -6.079 17.227 1.00 86.75 209 ASP A O 1
ATOM 1549 N N . ALA A 1 210 ? -11.716 -5.471 16.425 1.00 85.44 210 ALA A N 1
ATOM 1550 C CA . ALA A 1 210 ? -11.525 -6.109 15.127 1.00 85.44 210 ALA A CA 1
ATOM 1551 C C . ALA A 1 210 ? -10.379 -5.464 14.330 1.00 85.44 210 ALA A C 1
ATOM 15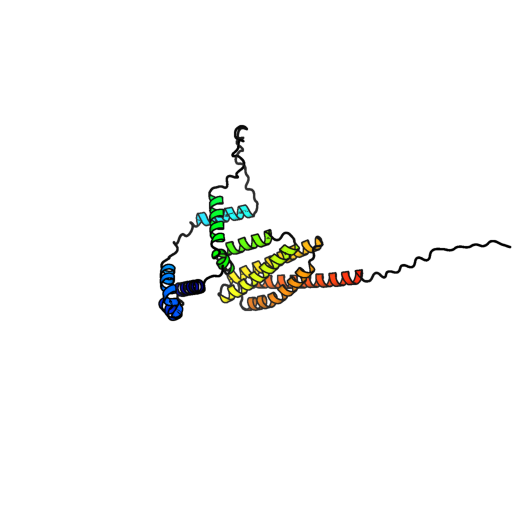53 O O . ALA A 1 210 ? -9.620 -6.160 13.649 1.00 85.44 210 ALA A O 1
ATOM 1554 N N . VAL A 1 211 ? -10.228 -4.140 14.434 1.00 86.25 211 VAL A N 1
ATOM 1555 C CA . VAL A 1 211 ? -9.167 -3.399 13.744 1.00 86.25 211 VAL A CA 1
ATOM 1556 C C . VAL A 1 211 ? -7.807 -3.691 14.371 1.00 86.25 211 VAL A C 1
ATOM 1558 O O . VAL A 1 211 ? -6.859 -3.935 13.632 1.00 86.25 211 VAL A O 1
ATOM 1561 N N . LEU A 1 212 ? -7.714 -3.761 15.702 1.00 84.62 212 LEU A N 1
ATOM 1562 C CA . LEU A 1 212 ? -6.503 -4.145 16.436 1.00 84.62 212 LEU A CA 1
ATOM 1563 C C . LEU A 1 212 ? -6.045 -5.562 16.070 1.00 84.62 212 LEU A C 1
ATOM 1565 O O . LEU A 1 212 ? -4.887 -5.753 15.699 1.00 84.62 212 LEU A O 1
ATOM 1569 N N . ALA A 1 213 ? -6.957 -6.539 16.086 1.00 85.50 213 ALA A N 1
ATOM 1570 C CA . ALA A 1 213 ? -6.642 -7.915 15.700 1.00 85.50 213 ALA A CA 1
ATOM 1571 C C . ALA A 1 213 ? -6.164 -8.008 14.239 1.00 85.50 213 ALA A C 1
ATOM 1573 O O . ALA A 1 213 ? -5.195 -8.706 13.921 1.00 85.50 213 ALA A O 1
ATOM 1574 N N . ARG A 1 214 ? -6.807 -7.262 13.329 1.00 85.12 214 ARG A N 1
ATOM 1575 C CA . ARG A 1 214 ? -6.386 -7.183 11.924 1.00 85.12 214 ARG A CA 1
ATOM 1576 C C . ARG A 1 214 ? -5.034 -6.491 11.769 1.00 85.12 214 ARG A C 1
ATOM 1578 O O . ARG A 1 214 ? -4.236 -6.941 10.948 1.00 85.12 214 ARG A O 1
ATOM 1585 N N . PHE A 1 215 ? -4.780 -5.426 12.527 1.00 83.81 215 PHE A N 1
ATOM 1586 C CA . PHE A 1 215 ? -3.519 -4.690 12.527 1.00 83.81 215 PHE A CA 1
ATOM 1587 C C . PHE A 1 215 ? -2.369 -5.612 12.931 1.00 83.81 215 PHE A C 1
ATOM 1589 O O . PHE A 1 215 ? -1.406 -5.747 12.180 1.00 83.81 215 PHE A O 1
ATOM 1596 N N . GLU A 1 216 ? -2.509 -6.330 14.046 1.00 82.62 216 GLU A N 1
ATOM 1597 C CA . GLU A 1 216 ? -1.515 -7.303 14.504 1.00 82.62 216 GLU A CA 1
ATOM 1598 C C . GLU A 1 216 ? -1.236 -8.375 13.440 1.00 82.62 216 GLU A C 1
ATOM 1600 O O . GLU A 1 216 ? -0.086 -8.570 13.034 1.00 82.62 216 GLU A O 1
ATOM 1605 N N . ALA A 1 217 ? -2.286 -9.015 12.917 1.00 83.50 217 ALA A N 1
ATOM 1606 C CA . ALA A 1 217 ? -2.143 -10.044 11.891 1.00 83.50 217 ALA A CA 1
ATOM 1607 C C . ALA A 1 217 ? -1.526 -9.498 10.589 1.00 83.50 217 ALA A C 1
ATOM 1609 O O . ALA A 1 217 ? -0.788 -10.204 9.897 1.00 83.50 217 ALA A O 1
ATOM 1610 N N . SER A 1 218 ? -1.830 -8.245 10.234 1.00 82.88 218 SER A N 1
ATOM 1611 C CA . SER A 1 218 ? -1.254 -7.565 9.075 1.00 82.88 218 SER A CA 1
ATOM 1612 C C . SER A 1 218 ? 0.240 -7.347 9.266 1.00 82.88 218 SER A C 1
ATOM 1614 O O . SER A 1 218 ? 1.022 -7.792 8.429 1.00 82.88 218 SER A O 1
ATOM 1616 N N . ILE A 1 219 ? 0.653 -6.738 10.379 1.00 80.50 219 ILE A N 1
ATOM 1617 C CA . ILE A 1 219 ? 2.063 -6.443 10.635 1.00 80.50 219 ILE A CA 1
ATOM 1618 C C . ILE A 1 219 ? 2.904 -7.724 10.684 1.00 80.50 219 ILE A C 1
ATOM 1620 O O . ILE A 1 219 ? 3.981 -7.763 10.088 1.00 80.50 219 ILE A O 1
ATOM 1624 N N . GLN A 1 220 ? 2.411 -8.790 11.323 1.00 79.69 220 GLN A N 1
ATOM 1625 C CA . GLN A 1 220 ? 3.123 -10.073 11.373 1.00 79.69 220 GLN A CA 1
ATOM 1626 C C . GLN A 1 220 ? 3.396 -10.636 9.969 1.00 79.69 220 GLN A C 1
ATOM 1628 O O . GLN A 1 220 ? 4.522 -11.037 9.673 1.00 79.69 220 GLN A O 1
ATOM 1633 N N . ARG A 1 221 ? 2.402 -10.604 9.067 1.00 80.12 221 ARG A N 1
ATOM 1634 C CA . ARG A 1 221 ? 2.592 -11.018 7.662 1.00 80.12 221 ARG A CA 1
ATOM 1635 C C . ARG A 1 221 ? 3.573 -10.108 6.921 1.00 80.12 221 ARG A C 1
ATOM 1637 O O . ARG A 1 221 ? 4.332 -10.575 6.077 1.00 80.12 2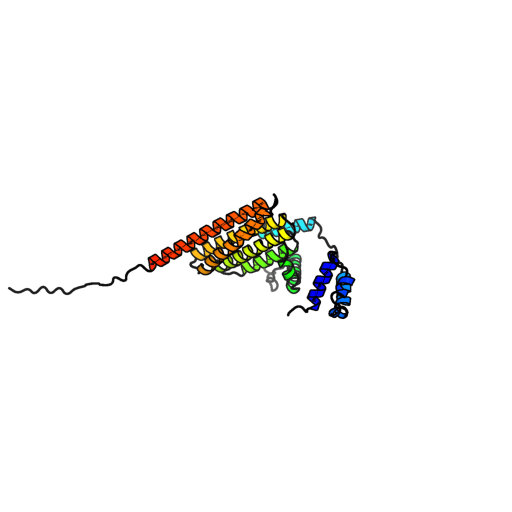21 ARG A O 1
ATOM 1644 N N . GLN A 1 222 ? 3.562 -8.818 7.239 1.00 81.38 222 GLN A N 1
ATOM 1645 C CA . GLN A 1 222 ? 4.338 -7.806 6.528 1.00 81.38 222 GLN A CA 1
ATOM 1646 C C . GLN A 1 222 ? 5.828 -7.803 6.913 1.00 81.38 222 GLN A C 1
ATOM 1648 O O . GLN A 1 222 ? 6.677 -7.505 6.074 1.00 81.38 222 GLN A O 1
ATOM 1653 N N . GLN A 1 223 ? 6.177 -8.198 8.142 1.00 79.31 223 GLN A N 1
ATOM 1654 C CA . GLN A 1 223 ? 7.569 -8.243 8.609 1.00 79.31 223 GLN A CA 1
ATOM 1655 C C . GLN A 1 223 ? 8.453 -9.196 7.794 1.00 79.31 223 GLN A C 1
ATOM 1657 O O . GLN A 1 223 ? 9.571 -8.826 7.432 1.00 79.31 223 GLN A O 1
ATOM 1662 N N . ALA A 1 224 ? 7.956 -10.392 7.466 1.00 79.94 224 ALA A N 1
ATOM 1663 C CA . ALA A 1 224 ? 8.713 -11.371 6.683 1.00 79.94 224 ALA A CA 1
ATOM 1664 C C . ALA A 1 224 ? 9.011 -10.863 5.261 1.00 79.94 224 ALA A C 1
ATOM 1666 O O . ALA A 1 224 ? 10.131 -10.992 4.761 1.00 79.94 224 ALA A O 1
ATOM 1667 N N . ALA A 1 225 ? 8.024 -10.228 4.628 1.00 81.44 225 ALA A N 1
ATOM 1668 C CA . ALA A 1 225 ? 8.170 -9.651 3.297 1.00 81.44 225 ALA A CA 1
ATOM 1669 C C . ALA A 1 225 ? 9.132 -8.450 3.293 1.00 81.44 225 ALA A C 1
ATOM 1671 O O . ALA A 1 225 ? 10.014 -8.385 2.437 1.00 81.44 225 ALA A O 1
ATOM 1672 N N . LEU A 1 226 ? 9.065 -7.559 4.291 1.00 80.69 226 LEU A N 1
ATOM 1673 C CA . LEU A 1 226 ? 10.021 -6.453 4.422 1.00 80.69 226 LEU A CA 1
ATOM 1674 C C . LEU A 1 226 ? 11.452 -6.925 4.740 1.00 80.69 226 LEU A C 1
ATOM 1676 O O . LEU A 1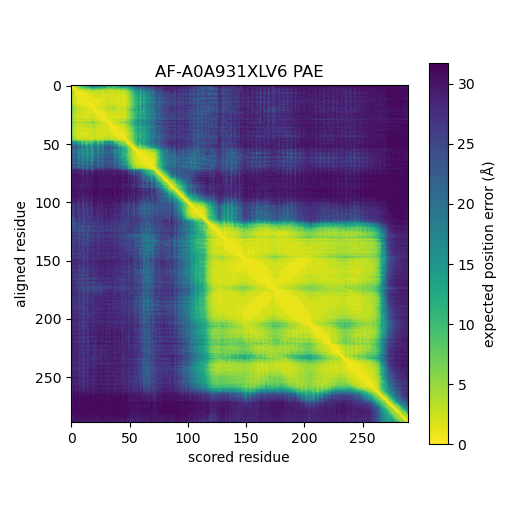 226 ? 12.414 -6.317 4.277 1.00 80.69 226 LEU A O 1
ATOM 1680 N N . GLN A 1 227 ? 11.619 -8.017 5.493 1.00 84.00 227 GLN A N 1
ATOM 1681 C CA . GLN A 1 227 ? 12.936 -8.616 5.733 1.00 84.00 227 GLN A CA 1
ATOM 1682 C C . GLN A 1 227 ? 13.539 -9.171 4.435 1.00 84.00 227 GLN A C 1
ATOM 1684 O O . GLN A 1 227 ? 14.699 -8.899 4.122 1.00 84.00 227 GLN A O 1
ATOM 1689 N N . LYS A 1 228 ? 12.743 -9.907 3.651 1.00 82.75 228 LYS A N 1
ATOM 1690 C CA . LYS A 1 228 ? 13.155 -10.414 2.335 1.00 82.75 228 LYS A CA 1
ATOM 1691 C C . LYS A 1 228 ? 13.474 -9.273 1.365 1.00 82.75 228 LYS A C 1
ATOM 1693 O O . LYS A 1 228 ? 14.444 -9.363 0.616 1.00 82.75 228 LYS A O 1
ATOM 1698 N N . ALA A 1 229 ? 12.680 -8.205 1.398 1.00 83.06 229 ALA A N 1
ATOM 1699 C CA . ALA A 1 229 ? 12.912 -6.980 0.641 1.00 83.06 229 ALA A CA 1
ATOM 1700 C C . ALA A 1 229 ? 14.245 -6.319 1.020 1.00 83.06 229 ALA A C 1
ATOM 1702 O O . ALA A 1 229 ? 15.030 -5.997 0.136 1.00 83.06 229 ALA A O 1
ATOM 1703 N N . GLY A 1 230 ? 14.546 -6.190 2.317 1.00 82.38 230 GLY A N 1
ATOM 1704 C CA . GLY A 1 230 ? 15.810 -5.624 2.800 1.00 82.38 230 GLY A CA 1
ATOM 1705 C C . GLY A 1 230 ? 17.040 -6.389 2.307 1.00 82.38 230 GLY A C 1
ATOM 1706 O O . GLY A 1 230 ? 18.021 -5.776 1.905 1.00 82.38 230 GLY A O 1
ATOM 1707 N N . ALA A 1 231 ? 16.965 -7.722 2.239 1.00 85.12 231 ALA A N 1
ATOM 1708 C CA . ALA A 1 231 ? 18.053 -8.555 1.720 1.00 85.12 231 ALA A CA 1
ATOM 1709 C C . ALA A 1 231 ? 18.318 -8.373 0.210 1.00 85.12 231 ALA A C 1
ATOM 1711 O O . ALA A 1 231 ? 19.406 -8.693 -0.262 1.00 85.12 231 ALA A O 1
ATOM 1712 N N . ARG A 1 232 ? 17.327 -7.884 -0.551 1.00 82.62 232 ARG A N 1
ATOM 1713 C CA . ARG A 1 232 ? 17.419 -7.610 -1.998 1.00 82.62 232 ARG A CA 1
ATOM 1714 C C . ARG A 1 232 ? 17.643 -6.124 -2.308 1.00 82.62 232 ARG A C 1
ATOM 1716 O O . ARG A 1 232 ? 17.797 -5.775 -3.475 1.00 82.62 232 ARG A O 1
ATOM 1723 N N . ALA A 1 233 ? 17.599 -5.261 -1.295 1.00 82.75 233 ALA A N 1
ATOM 1724 C CA . ALA A 1 233 ? 17.629 -3.816 -1.450 1.00 82.75 233 ALA A CA 1
ATOM 1725 C C . ALA A 1 233 ? 19.028 -3.312 -1.825 1.00 82.75 233 ALA A C 1
ATOM 1727 O O . ALA A 1 233 ? 20.022 -3.665 -1.185 1.00 82.75 233 ALA A O 1
ATOM 1728 N N . ASP A 1 234 ? 19.084 -2.440 -2.829 1.00 83.25 234 ASP A N 1
ATOM 1729 C CA . ASP A 1 234 ? 20.267 -1.634 -3.114 1.00 83.25 234 ASP A CA 1
ATOM 1730 C C . ASP A 1 234 ? 20.360 -0.438 -2.150 1.00 83.25 234 ASP A C 1
ATOM 1732 O O . ASP A 1 234 ? 19.486 -0.219 -1.305 1.00 83.25 234 ASP A O 1
ATOM 1736 N N . GLU A 1 235 ? 21.418 0.360 -2.282 1.00 80.62 235 GLU A N 1
ATOM 1737 C CA . GLU A 1 235 ? 21.664 1.517 -1.414 1.00 80.62 235 GLU A CA 1
ATOM 1738 C C . GLU A 1 235 ? 20.490 2.517 -1.406 1.00 80.62 235 GLU A C 1
ATOM 1740 O O . GLU A 1 235 ? 20.146 3.074 -0.362 1.00 80.62 235 GLU A O 1
ATOM 1745 N N . ALA A 1 236 ? 19.809 2.694 -2.545 1.00 77.25 236 ALA A N 1
ATOM 1746 C CA . ALA A 1 236 ? 18.676 3.607 -2.669 1.00 77.25 236 ALA A CA 1
ATOM 1747 C C . ALA A 1 236 ? 17.419 3.103 -1.936 1.00 77.25 236 ALA A C 1
ATOM 1749 O O . ALA A 1 236 ? 16.669 3.903 -1.370 1.00 77.25 236 ALA A O 1
ATOM 1750 N N . ALA A 1 237 ? 17.177 1.789 -1.929 1.00 84.31 237 ALA A N 1
ATOM 1751 C CA . ALA A 1 237 ? 16.004 1.182 -1.304 1.00 84.31 237 ALA A CA 1
ATOM 1752 C C . ALA A 1 237 ? 16.213 0.803 0.175 1.00 84.31 237 ALA A C 1
ATOM 1754 O O . ALA A 1 237 ? 15.233 0.697 0.917 1.00 84.31 237 ALA A O 1
ATOM 1755 N N . GLN A 1 238 ? 17.461 0.632 0.628 1.00 85.44 238 GLN A N 1
ATOM 1756 C CA . GLN A 1 238 ? 17.797 0.171 1.983 1.00 85.44 238 GLN A CA 1
ATOM 1757 C C . GLN A 1 238 ? 17.198 1.044 3.090 1.00 85.44 238 GLN A C 1
ATOM 1759 O O . GLN A 1 238 ? 16.445 0.547 3.929 1.00 85.44 238 GLN A O 1
ATOM 1764 N N . ALA A 1 239 ? 17.482 2.349 3.092 1.00 90.06 239 ALA A N 1
ATOM 1765 C CA . ALA A 1 239 ? 17.003 3.237 4.153 1.00 90.06 239 ALA A CA 1
ATOM 1766 C C . ALA A 1 239 ? 15.459 3.363 4.198 1.00 90.06 239 ALA A C 1
ATOM 1768 O O . ALA A 1 239 ? 14.891 3.288 5.291 1.00 90.06 239 ALA A O 1
ATOM 1769 N N . PRO A 1 240 ? 14.746 3.516 3.062 1.00 87.69 240 PRO A N 1
ATOM 1770 C CA . PRO A 1 240 ? 13.287 3.399 3.003 1.00 87.69 240 PRO A CA 1
ATOM 1771 C C . PRO A 1 240 ? 12.718 2.112 3.608 1.00 87.69 240 PRO A C 1
ATOM 1773 O O . PRO A 1 240 ? 11.765 2.163 4.390 1.00 87.69 240 PRO A O 1
ATOM 1776 N N . ILE A 1 241 ? 13.300 0.962 3.260 1.00 86.81 241 ILE A N 1
ATOM 1777 C CA . ILE A 1 241 ? 12.828 -0.347 3.720 1.00 86.81 241 ILE A CA 1
ATOM 1778 C C . ILE A 1 241 ? 13.064 -0.509 5.217 1.00 86.81 241 ILE A C 1
ATOM 1780 O O . ILE A 1 241 ? 12.170 -0.977 5.921 1.00 86.81 241 ILE A O 1
ATOM 1784 N N . GLU A 1 242 ? 14.209 -0.063 5.730 1.00 88.38 242 GLU A N 1
ATOM 1785 C CA . GLU A 1 242 ? 14.487 -0.159 7.162 1.00 88.38 242 GLU A CA 1
ATOM 1786 C C . GLU A 1 242 ? 13.543 0.729 7.980 1.00 88.38 242 GLU A C 1
ATOM 1788 O O . GLU A 1 242 ? 12.945 0.265 8.950 1.00 88.38 242 GLU A O 1
ATOM 1793 N N . ARG A 1 243 ? 13.266 1.960 7.522 1.00 88.69 243 ARG A N 1
ATOM 1794 C CA . ARG A 1 243 ? 12.238 2.814 8.145 1.00 88.69 243 ARG A CA 1
ATOM 1795 C C . ARG A 1 243 ? 10.866 2.140 8.172 1.00 88.69 243 ARG A C 1
ATOM 1797 O O . ARG A 1 243 ? 10.155 2.241 9.173 1.00 88.69 243 ARG A O 1
ATOM 1804 N N . ALA A 1 244 ? 10.482 1.466 7.086 1.00 87.88 244 ALA A N 1
ATOM 1805 C CA . ALA A 1 244 ? 9.227 0.724 7.019 1.00 87.88 244 ALA A CA 1
ATOM 1806 C C . ALA A 1 244 ? 9.194 -0.432 8.032 1.00 87.88 244 ALA A C 1
ATOM 1808 O O . ALA A 1 244 ? 8.200 -0.587 8.744 1.00 87.88 244 ALA A O 1
ATOM 1809 N N . ARG A 1 245 ? 10.295 -1.186 8.159 1.00 88.31 245 ARG A N 1
ATOM 1810 C CA . ARG A 1 245 ? 10.443 -2.274 9.141 1.00 88.31 245 ARG A CA 1
ATOM 1811 C C . ARG A 1 245 ? 10.326 -1.773 10.570 1.00 88.31 245 ARG A C 1
ATOM 1813 O O . ARG A 1 245 ? 9.518 -2.302 11.331 1.00 88.31 245 ARG A O 1
ATOM 1820 N N . GLU A 1 246 ? 11.075 -0.736 10.921 1.00 88.88 246 GLU A N 1
ATOM 1821 C CA . GLU A 1 246 ? 11.025 -0.162 12.261 1.00 88.88 246 GLU A CA 1
ATOM 1822 C C . GLU A 1 246 ? 9.630 0.370 12.605 1.00 88.88 246 GLU A C 1
ATOM 1824 O O . GLU A 1 246 ? 9.142 0.183 13.720 1.00 88.88 246 GLU A O 1
ATOM 1829 N N . ARG A 1 247 ? 8.961 1.043 11.655 1.00 87.50 247 ARG A N 1
ATOM 1830 C CA . ARG A 1 247 ? 7.607 1.570 11.871 1.00 87.50 247 ARG A CA 1
ATOM 1831 C C . ARG A 1 247 ? 6.624 0.432 12.125 1.00 87.50 247 ARG A C 1
ATOM 1833 O O . ARG A 1 247 ? 5.848 0.530 13.073 1.00 87.50 247 ARG A O 1
ATOM 1840 N N . ALA A 1 248 ? 6.706 -0.639 11.336 1.00 83.62 248 ALA A N 1
ATOM 1841 C CA . ALA A 1 248 ? 5.887 -1.830 11.509 1.00 83.62 248 ALA A CA 1
ATOM 1842 C C . ALA A 1 248 ? 6.134 -2.490 12.876 1.00 83.62 248 ALA A C 1
ATOM 1844 O O . ALA A 1 248 ? 5.185 -2.756 13.607 1.00 83.62 248 ALA A O 1
ATOM 1845 N N . GLN A 1 249 ? 7.395 -2.683 13.276 1.00 85.44 249 GLN A N 1
ATOM 1846 C CA . GLN A 1 249 ? 7.747 -3.223 14.597 1.00 85.44 249 GLN A CA 1
ATOM 1847 C C . GLN A 1 249 ? 7.200 -2.360 15.737 1.00 85.44 249 GLN A C 1
ATOM 1849 O O . GLN A 1 249 ? 6.511 -2.864 16.620 1.00 85.44 249 GLN A O 1
ATOM 1854 N N . ARG A 1 250 ? 7.430 -1.043 15.683 1.00 86.06 250 ARG A N 1
ATOM 1855 C CA . ARG A 1 250 ? 6.899 -0.100 16.673 1.00 86.06 250 ARG A CA 1
ATOM 1856 C C . ARG A 1 250 ? 5.372 -0.143 16.747 1.00 86.06 250 ARG A C 1
ATOM 1858 O O . ARG A 1 250 ? 4.827 0.055 17.827 1.00 86.06 250 ARG A O 1
ATOM 1865 N N . GLY A 1 251 ? 4.689 -0.324 15.618 1.00 81.75 251 GLY A N 1
ATOM 1866 C CA . GLY A 1 251 ? 3.233 -0.452 15.572 1.00 81.75 251 GLY A CA 1
ATOM 1867 C C . GLY A 1 251 ? 2.729 -1.735 16.217 1.00 81.75 251 GLY A C 1
ATOM 1868 O O . GLY A 1 251 ? 1.763 -1.696 16.974 1.00 81.75 251 GLY A O 1
ATOM 1869 N N . LEU A 1 252 ? 3.409 -2.857 15.964 1.00 80.81 252 LEU A N 1
ATOM 1870 C CA . LEU A 1 252 ? 3.073 -4.149 16.560 1.00 80.81 252 LEU A CA 1
ATOM 1871 C C . LEU A 1 252 ? 3.165 -4.120 18.084 1.00 80.81 252 LEU A C 1
ATOM 1873 O O . LEU A 1 252 ? 2.241 -4.575 18.750 1.00 80.81 252 LEU A O 1
ATOM 1877 N N . GLU A 1 253 ? 4.257 -3.580 18.627 1.00 84.56 253 GLU A N 1
ATOM 1878 C CA . GLU A 1 253 ? 4.439 -3.507 20.080 1.00 84.56 253 GLU A CA 1
ATOM 1879 C C . GLU A 1 253 ? 3.338 -2.661 20.729 1.00 84.56 253 GLU A C 1
ATOM 1881 O O . GLU A 1 253 ? 2.667 -3.131 21.645 1.00 84.56 253 GLU A O 1
ATOM 1886 N N . ARG A 1 254 ? 3.017 -1.492 20.155 1.00 82.69 254 ARG A N 1
ATOM 1887 C CA . ARG A 1 254 ? 1.885 -0.675 20.623 1.00 82.69 254 ARG A CA 1
ATOM 1888 C C . ARG A 1 254 ? 0.541 -1.404 20.539 1.00 82.69 254 ARG A C 1
ATOM 1890 O O . ARG A 1 254 ? -0.289 -1.270 21.433 1.00 82.69 254 ARG A O 1
ATOM 1897 N N . ALA A 1 255 ? 0.285 -2.147 19.461 1.00 78.50 255 ALA A N 1
ATOM 1898 C CA . ALA A 1 255 ? -0.960 -2.903 19.311 1.00 78.50 255 ALA A CA 1
ATOM 1899 C C . ALA A 1 255 ? -1.090 -4.000 20.386 1.00 78.50 255 ALA A C 1
ATOM 1901 O O . ALA A 1 255 ? -2.162 -4.160 20.972 1.00 78.50 255 ALA A O 1
ATOM 1902 N N . LYS A 1 256 ? 0.007 -4.704 20.698 1.00 81.88 256 LYS A N 1
ATOM 1903 C CA . LYS A 1 256 ? 0.057 -5.717 21.765 1.00 81.88 256 LYS A CA 1
ATOM 1904 C C . LYS A 1 256 ? -0.123 -5.114 23.156 1.00 81.88 256 LYS A C 1
ATOM 1906 O O . LYS A 1 256 ? -0.859 -5.674 23.967 1.00 81.88 256 LYS A O 1
ATOM 1911 N N . GLU A 1 257 ? 0.525 -3.984 23.433 1.00 84.44 257 GLU A N 1
ATOM 1912 C CA . GLU A 1 257 ? 0.368 -3.247 24.693 1.00 84.44 257 GLU A CA 1
ATOM 1913 C C . GLU A 1 257 ? -1.103 -2.879 24.921 1.00 84.44 257 GLU A C 1
ATOM 1915 O O . GLU A 1 257 ? -1.670 -3.235 25.954 1.00 84.44 257 GLU A O 1
ATOM 1920 N N . ARG A 1 258 ? -1.766 -2.304 23.908 1.00 79.25 258 ARG A N 1
ATOM 1921 C CA . ARG A 1 258 ? -3.200 -1.965 23.957 1.00 79.25 258 ARG A CA 1
ATOM 1922 C C . ARG A 1 258 ? -4.097 -3.179 24.185 1.00 79.25 258 ARG A C 1
ATOM 1924 O O . ARG A 1 258 ? -5.019 -3.124 25.000 1.00 79.25 258 ARG A O 1
ATOM 1931 N N . ALA A 1 259 ? -3.830 -4.287 23.492 1.00 76.50 259 ALA A N 1
ATOM 1932 C CA . ALA A 1 259 ? -4.581 -5.526 23.682 1.00 76.50 259 ALA A CA 1
ATOM 1933 C C . ALA A 1 259 ? -4.433 -6.065 25.120 1.00 76.50 259 ALA A C 1
ATOM 1935 O O . ALA A 1 259 ? -5.417 -6.475 25.740 1.00 76.50 259 ALA A O 1
ATOM 1936 N N . SER A 1 260 ? -3.220 -6.003 25.680 1.00 79.38 260 SER A N 1
ATOM 1937 C CA . SER A 1 260 ? -2.917 -6.415 27.057 1.00 79.38 260 SER A CA 1
ATOM 1938 C C . SER A 1 260 ? -3.606 -5.528 28.101 1.00 79.38 260 SER A C 1
ATOM 1940 O O . SER A 1 260 ? -4.223 -6.035 29.041 1.00 79.38 260 SER A O 1
ATOM 1942 N N . GLU A 1 261 ? -3.559 -4.206 27.931 1.00 78.50 261 GLU A N 1
ATOM 1943 C CA . GLU A 1 261 ? -4.203 -3.246 28.834 1.00 78.50 261 GLU A CA 1
ATOM 1944 C C . GLU A 1 261 ? -5.727 -3.395 28.848 1.00 78.50 261 GLU A C 1
ATOM 1946 O O . GLU A 1 261 ? -6.337 -3.413 29.921 1.00 78.50 261 GLU A O 1
ATOM 1951 N N . ARG A 1 262 ? -6.353 -3.598 27.682 1.00 71.25 262 ARG A N 1
ATOM 1952 C CA . ARG A 1 262 ? -7.802 -3.839 27.599 1.00 71.25 262 ARG A CA 1
ATOM 1953 C C . ARG A 1 262 ? -8.206 -5.183 28.204 1.00 71.25 262 ARG A C 1
ATOM 1955 O O . ARG A 1 262 ? -9.227 -5.245 28.889 1.00 71.25 262 ARG A O 1
ATOM 1962 N N . GLY A 1 263 ? -7.386 -6.224 28.048 1.00 64.56 263 GLY A N 1
ATOM 1963 C CA . GLY A 1 263 ? -7.582 -7.505 28.734 1.00 64.56 263 GLY A CA 1
ATOM 1964 C C . GLY A 1 263 ? -7.542 -7.375 30.263 1.00 64.56 263 GLY A C 1
ATOM 1965 O O . GLY A 1 263 ? -8.378 -7.952 30.961 1.00 64.56 263 GLY A O 1
ATOM 1966 N N . LYS A 1 264 ? -6.630 -6.551 30.797 1.00 65.69 264 LYS A N 1
ATOM 1967 C CA . LYS A 1 264 ? -6.544 -6.251 32.239 1.00 65.69 264 LYS A CA 1
ATOM 1968 C C . LYS A 1 264 ? -7.721 -5.402 32.738 1.00 65.69 264 LYS A C 1
ATOM 1970 O O . LYS A 1 264 ? -8.249 -5.678 33.813 1.00 65.69 264 LYS A O 1
ATOM 1975 N N . GLY A 1 265 ? -8.164 -4.414 31.958 1.00 56.41 265 GLY A N 1
ATOM 1976 C CA . GLY A 1 265 ? -9.315 -3.565 32.288 1.00 56.41 265 GLY A CA 1
ATOM 1977 C C . GLY A 1 265 ? -10.646 -4.327 32.330 1.00 56.41 265 GLY A C 1
ATOM 1978 O O . GLY A 1 265 ? -11.445 -4.121 33.243 1.00 56.41 265 GLY A O 1
ATOM 1979 N N . ALA A 1 266 ? -10.854 -5.270 31.404 1.00 52.88 266 ALA A N 1
ATOM 1980 C CA . ALA A 1 266 ? -12.017 -6.161 31.416 1.00 52.88 266 ALA A CA 1
ATOM 1981 C C . ALA A 1 266 ? -12.003 -7.127 32.619 1.00 52.88 266 ALA A C 1
ATOM 1983 O O . ALA A 1 266 ? -13.048 -7.377 33.221 1.00 52.88 266 ALA A O 1
ATOM 1984 N N . GLY A 1 267 ? -10.822 -7.618 33.018 1.00 43.09 267 GLY A N 1
ATOM 1985 C CA . GLY A 1 267 ? -10.651 -8.458 34.210 1.00 43.09 267 GLY A CA 1
ATOM 1986 C C . GLY A 1 267 ? -10.910 -7.720 35.531 1.00 43.09 267 GLY A C 1
ATOM 1987 O O . GLY A 1 267 ? -11.488 -8.296 36.449 1.00 43.09 267 GLY A O 1
ATOM 1988 N N . ALA A 1 268 ? -10.551 -6.435 35.623 1.00 46.06 268 ALA A N 1
ATOM 1989 C CA . ALA A 1 268 ? -10.809 -5.614 36.809 1.00 46.06 268 ALA A CA 1
ATOM 1990 C C . ALA A 1 268 ? -12.294 -5.221 36.956 1.00 46.06 268 ALA A C 1
ATOM 1992 O O . ALA A 1 268 ? -12.817 -5.210 38.068 1.00 46.06 268 ALA A O 1
ATOM 1993 N N . ALA A 1 269 ? -13.000 -4.958 35.849 1.00 45.50 269 ALA A N 1
ATOM 1994 C CA . ALA A 1 269 ? -14.435 -4.651 35.872 1.00 45.50 269 ALA A CA 1
ATOM 1995 C C . ALA A 1 269 ? -15.302 -5.861 36.282 1.00 45.50 269 ALA A C 1
ATOM 1997 O O . ALA A 1 269 ? -16.340 -5.688 36.919 1.00 45.50 269 ALA A O 1
ATOM 1998 N N . ALA A 1 270 ? -14.855 -7.086 35.983 1.00 47.66 270 ALA A N 1
ATOM 1999 C CA . ALA A 1 270 ? -15.524 -8.323 36.395 1.00 47.66 270 ALA A CA 1
ATOM 2000 C C . ALA A 1 270 ? -15.280 -8.708 37.871 1.00 47.66 270 ALA A C 1
ATOM 2002 O O . ALA A 1 270 ? -15.940 -9.609 38.384 1.00 47.66 270 ALA A O 1
ATOM 2003 N N . ALA A 1 271 ? -14.359 -8.030 38.566 1.00 45.28 271 ALA A N 1
ATOM 2004 C CA . ALA A 1 271 ? -13.959 -8.345 39.938 1.00 45.28 271 ALA A CA 1
ATOM 2005 C C . ALA A 1 271 ? -14.617 -7.448 41.006 1.00 45.28 271 ALA A C 1
ATOM 2007 O O . ALA A 1 271 ? -14.116 -7.377 42.125 1.00 45.28 271 ALA A O 1
ATOM 2008 N N . THR A 1 272 ? -15.738 -6.777 40.706 1.00 42.56 272 THR A N 1
ATOM 2009 C CA . THR A 1 272 ? -16.553 -6.131 41.754 1.00 42.56 272 THR A CA 1
ATOM 2010 C C . THR A 1 272 ? -17.490 -7.178 42.363 1.00 42.56 272 THR A C 1
ATOM 2012 O O . THR A 1 272 ? -18.447 -7.573 41.694 1.00 42.56 272 THR A O 1
ATOM 2015 N N . PRO A 1 273 ? -17.276 -7.657 43.605 1.00 44.69 273 PRO A N 1
ATOM 2016 C CA . PRO A 1 273 ? -18.240 -8.544 44.224 1.00 44.69 273 PRO A CA 1
ATOM 2017 C C . PRO A 1 273 ? -19.477 -7.726 44.596 1.00 44.69 273 PRO A C 1
ATOM 2019 O O . PRO A 1 273 ? -19.398 -6.714 45.295 1.00 44.69 273 PRO A O 1
ATOM 2022 N N . ALA A 1 274 ? -20.635 -8.191 44.134 1.00 46.16 274 ALA A N 1
ATOM 2023 C CA . ALA A 1 274 ? -21.936 -7.788 44.639 1.00 46.16 274 ALA A CA 1
ATOM 2024 C C . ALA A 1 274 ? -22.072 -8.247 46.105 1.00 46.16 274 ALA A C 1
ATOM 2026 O O . ALA A 1 274 ? -22.658 -9.281 46.399 1.00 46.16 274 ALA A O 1
ATOM 2027 N N . GLY A 1 275 ? -21.480 -7.492 47.030 1.00 39.25 275 GLY A N 1
ATOM 2028 C CA . GLY A 1 275 ? -21.628 -7.657 48.475 1.00 39.25 275 GLY A CA 1
ATOM 2029 C C . GLY A 1 275 ? -22.732 -6.748 49.001 1.00 39.25 275 GLY A C 1
ATOM 2030 O O . GLY A 1 275 ? -22.459 -5.751 49.664 1.00 39.25 275 GLY A O 1
ATOM 2031 N N . GLY A 1 276 ? -23.978 -7.054 48.646 1.00 42.28 276 GLY A N 1
ATOM 2032 C CA . GLY A 1 276 ? -25.157 -6.421 49.219 1.00 42.28 276 GLY A CA 1
ATOM 2033 C C . GLY A 1 276 ? -25.699 -7.246 50.378 1.00 42.28 276 GLY A C 1
ATOM 2034 O O . GLY A 1 276 ? -26.501 -8.138 50.148 1.00 42.28 276 GLY A O 1
ATOM 2035 N N . GLU A 1 277 ? -25.338 -6.902 51.613 1.00 42.50 277 GLU A N 1
ATOM 2036 C CA . GLU A 1 277 ? -26.160 -7.240 52.778 1.00 42.50 277 GLU A CA 1
ATOM 2037 C C . GLU A 1 277 ? -26.191 -6.035 53.727 1.00 42.50 277 GLU A C 1
ATOM 2039 O O . GLU A 1 277 ? -25.313 -5.810 54.558 1.00 42.50 277 GLU A O 1
ATOM 2044 N N . ARG A 1 278 ? -27.198 -5.176 53.526 1.00 41.28 278 ARG A N 1
ATOM 2045 C CA . ARG A 1 278 ? -27.550 -4.114 54.470 1.00 41.28 278 ARG A CA 1
ATOM 2046 C C . ARG A 1 278 ? -28.338 -4.748 55.613 1.00 41.28 278 ARG A C 1
ATOM 2048 O O . ARG A 1 278 ? -29.539 -4.960 55.486 1.00 41.28 278 ARG A O 1
ATOM 2055 N N . ALA A 1 279 ? -27.678 -4.991 56.739 1.00 42.78 279 ALA A N 1
ATOM 2056 C CA . ALA A 1 279 ? -28.358 -5.171 58.013 1.00 42.78 279 ALA A CA 1
ATOM 2057 C C . ALA A 1 279 ? -28.842 -3.799 58.514 1.00 42.78 279 ALA A C 1
ATOM 2059 O O . ALA A 1 279 ? -28.041 -2.945 58.892 1.00 42.78 279 ALA A O 1
ATOM 2060 N N . ALA A 1 280 ? -30.157 -3.581 58.504 1.00 41.94 280 ALA A N 1
ATOM 2061 C CA . ALA A 1 280 ? -30.799 -2.446 59.154 1.00 41.94 280 ALA A CA 1
ATOM 2062 C C . ALA A 1 280 ? -32.002 -2.924 59.983 1.00 41.94 280 ALA A C 1
ATOM 2064 O O . ALA A 1 280 ? -33.066 -3.201 59.444 1.00 41.94 280 ALA A O 1
ATOM 2065 N N . GLY A 1 281 ? -31.790 -2.972 61.302 1.00 39.12 281 GLY A N 1
ATOM 2066 C CA . GLY A 1 281 ? -32.722 -2.468 62.312 1.00 39.12 281 GLY A CA 1
ATOM 2067 C C . GLY A 1 281 ? -33.903 -3.342 62.737 1.00 39.12 281 GLY A C 1
ATOM 2068 O O . GLY A 1 281 ? -34.925 -3.353 62.071 1.00 39.12 281 GLY A O 1
ATOM 2069 N N . VAL A 1 282 ? -33.843 -3.862 63.969 1.00 43.38 282 VAL A N 1
ATOM 2070 C CA . VAL A 1 282 ? -34.950 -3.721 64.934 1.00 43.38 282 VAL A CA 1
ATOM 2071 C C . VAL A 1 282 ? -34.347 -3.469 66.316 1.00 43.38 282 VAL A C 1
ATOM 2073 O O . VAL A 1 282 ? -33.832 -4.374 66.967 1.00 43.38 282 VAL A O 1
ATOM 2076 N N . GLY A 1 283 ? -34.408 -2.215 66.761 1.00 45.84 283 GLY A N 1
ATOM 2077 C CA . GLY A 1 283 ? -34.261 -1.867 68.167 1.00 45.84 283 GLY A CA 1
ATOM 2078 C C . GLY A 1 283 ? -35.566 -2.164 68.902 1.00 45.84 283 GLY A C 1
ATOM 2079 O O . GLY A 1 283 ? -36.638 -1.753 68.460 1.00 45.84 283 GLY A O 1
ATOM 2080 N N . ARG A 1 284 ? -35.480 -2.857 70.037 1.00 43.56 284 ARG A N 1
ATOM 2081 C CA . ARG A 1 284 ? -36.561 -2.919 71.022 1.00 43.56 284 ARG A CA 1
ATOM 2082 C C . ARG A 1 284 ? -35.949 -2.780 72.412 1.00 43.56 284 ARG A C 1
ATOM 2084 O O . ARG A 1 284 ? -35.536 -3.758 73.020 1.00 43.56 284 ARG A O 1
ATOM 2091 N N . ALA A 1 285 ? -35.863 -1.538 72.882 1.00 44.91 285 ALA A N 1
ATOM 2092 C CA . ALA A 1 285 ? -35.675 -1.241 74.294 1.00 44.91 285 ALA A CA 1
ATOM 2093 C C . ALA A 1 285 ? -37.028 -1.466 74.987 1.00 44.91 285 ALA A C 1
ATOM 2095 O O . ALA A 1 285 ? -37.997 -0.757 74.719 1.00 44.91 285 ALA A O 1
ATOM 2096 N N . GLY A 1 286 ? -37.099 -2.509 75.810 1.00 41.19 286 GLY A N 1
ATOM 2097 C CA . GLY A 1 286 ? -38.183 -2.746 76.753 1.00 41.19 286 GLY A CA 1
ATOM 2098 C C . GLY A 1 286 ? -37.752 -2.256 78.128 1.00 41.19 286 GLY A C 1
ATOM 2099 O O . GLY A 1 286 ? -36.852 -2.823 78.735 1.00 41.19 286 GLY A O 1
ATOM 2100 N N . THR A 1 287 ? -38.387 -1.186 78.587 1.00 52.38 287 THR A N 1
ATOM 2101 C CA . THR A 1 287 ? -38.402 -0.732 79.976 1.00 52.38 287 THR A CA 1
ATOM 2102 C C . THR A 1 287 ? -39.367 -1.608 80.767 1.00 52.38 287 THR A C 1
ATOM 2104 O O . THR A 1 287 ? -40.537 -1.623 80.406 1.00 52.38 287 THR A O 1
ATOM 2107 N N . THR A 1 288 ? -38.913 -2.260 81.842 1.00 51.28 288 THR A N 1
ATOM 2108 C CA . THR A 1 288 ? -39.693 -2.500 83.076 1.00 51.28 288 THR A CA 1
ATOM 2109 C C . THR A 1 288 ? -38.800 -3.070 84.183 1.00 51.28 288 THR A C 1
ATOM 2111 O O . THR A 1 288 ? -38.176 -4.102 83.954 1.00 51.28 288 THR A O 1
ATOM 2114 N N . ALA A 1 289 ? -38.881 -2.408 85.347 1.00 47.97 289 ALA A N 1
ATOM 2115 C CA . ALA A 1 289 ? -38.637 -2.852 86.731 1.00 47.97 289 ALA A CA 1
ATOM 2116 C C . ALA A 1 289 ? -37.237 -3.347 87.130 1.00 47.97 289 ALA A C 1
ATOM 2118 O O . ALA A 1 289 ? -36.845 -4.463 86.734 1.00 47.97 289 ALA A O 1
#

Sequence (289 aa):
MGRSPIDVLLDQCVADVKAGRRTAAQCLADHADARAELGPLLRIALAVVPPAVAPDPTRKARARYAFVAALHGEKWGETRGKKRRPWWAQGLFGALPRLSVPALSALAIAALVLTTGGAAFAAQEAQPGEVLYGVKLAIEQVQVATATSDEARAQVYLDLAARRLTEVERAFDSNNPAAAGMAAEAHARALADAEAHLERAEGQGQPVDAVLARFEASIQRQQAALQKAGARADEAAQAPIERARERAQRGLERAKERASERGKGAGAAAATPAGGERAAGVGRAGTTA